Protein AF-A0A3C1QY56-F1 (afdb_monomer)

Sequence (182 aa):
MIDGLRIAPLPGSNRVYVNRDGSWRERRDEEGKSVPYSGGPGTLASITSETRRAGTSWGFVRWLGSSATQNRLAGVLSDSMPTRRSGLGTIDRWLDPRFGAVAAEEAAELLRQSEGGSVAMLPPRSPLERQLMDHLDRAVAARREGMGGAEALAEAAGKWSEAIAARGAERFSEEFEAGLGL

pLDDT: mean 83.73, std 10.31, range [53.19, 96.75]

Solvent-accessible surface area (backbone atoms only — not comparable to full-atom values): 10830 Å² total; per-residue (Å²): 114,54,87,86,62,73,61,76,62,42,85,44,63,67,56,47,77,40,80,93,76,75,40,77,40,79,56,55,92,88,51,70,54,49,32,43,72,79,82,58,54,70,87,83,84,85,78,67,90,84,54,93,50,57,69,59,54,52,51,50,58,52,50,55,62,29,71,74,44,42,63,66,42,43,67,69,44,91,64,39,60,75,89,41,79,85,43,44,86,54,37,61,47,47,47,63,80,51,56,46,72,66,25,30,52,41,46,35,50,44,50,58,48,42,78,70,44,96,63,73,74,73,80,73,65,44,88,56,39,68,59,50,51,54,32,51,53,49,22,54,50,43,34,75,77,65,46,54,67,70,54,25,48,51,52,28,52,50,53,44,51,53,53,41,56,75,66,31,62,67,60,50,49,55,50,28,41,55,61,71,71,106

Mean predicted aligned error: 8.33 Å

Radius of gyration: 19.53 Å; Cα contacts (8 Å, |Δi|>4): 170; chains: 1; bounding box: 42×52×46 Å

Structure (mmCIF, N/CA/C/O backbone):
data_AF-A0A3C1QY56-F1
#
_entry.id   AF-A0A3C1QY56-F1
#
loop_
_atom_site.group_PDB
_atom_site.id
_atom_site.type_symbol
_atom_site.label_atom_id
_atom_site.label_alt_id
_atom_site.label_comp_id
_atom_site.label_asym_id
_atom_site.label_entity_id
_atom_site.label_seq_id
_atom_site.pdbx_PDB_ins_code
_atom_site.Cartn_x
_atom_site.Cartn_y
_atom_site.Cartn_z
_atom_site.occupancy
_atom_site.B_iso_or_equiv
_atom_site.auth_seq_id
_atom_site.auth_comp_id
_atom_site.auth_asym_id
_atom_site.auth_atom_id
_atom_site.pdbx_PDB_model_num
ATOM 1 N N . MET A 1 1 ? 4.600 -1.871 -25.347 1.00 53.19 1 MET A N 1
ATOM 2 C CA . MET A 1 1 ? 5.489 -1.378 -24.277 1.00 53.19 1 MET A CA 1
ATOM 3 C C . MET A 1 1 ? 5.375 0.129 -24.227 1.00 53.19 1 MET A C 1
ATOM 5 O O . MET A 1 1 ? 5.215 0.728 -25.283 1.00 53.19 1 MET A O 1
ATOM 9 N N . ILE A 1 2 ? 5.382 0.721 -23.034 1.00 55.31 2 ILE A N 1
ATOM 10 C CA . ILE A 1 2 ? 5.508 2.175 -22.900 1.00 55.31 2 ILE A CA 1
ATOM 11 C C . ILE A 1 2 ? 7.005 2.454 -22.786 1.00 55.31 2 ILE A C 1
ATOM 13 O O . ILE A 1 2 ? 7.598 2.203 -21.736 1.00 55.31 2 ILE A O 1
ATOM 17 N N . ASP A 1 3 ? 7.624 2.910 -23.874 1.00 57.25 3 ASP A N 1
ATOM 18 C CA . ASP A 1 3 ? 9.030 3.308 -23.838 1.00 57.25 3 ASP A CA 1
ATOM 19 C C . ASP A 1 3 ? 9.196 4.520 -22.914 1.00 57.25 3 ASP A C 1
ATOM 21 O O . ASP A 1 3 ? 8.442 5.491 -22.988 1.00 57.25 3 ASP A O 1
ATOM 25 N N . GLY A 1 4 ? 10.174 4.441 -22.010 1.00 72.56 4 GLY A N 1
ATOM 26 C CA . GLY A 1 4 ? 10.480 5.512 -21.059 1.00 72.56 4 GLY A CA 1
ATOM 27 C C . GLY A 1 4 ? 9.686 5.492 -19.750 1.00 72.56 4 GLY A C 1
ATOM 28 O O . GLY A 1 4 ? 9.855 6.411 -18.952 1.00 72.56 4 GLY A O 1
ATOM 29 N N . LEU A 1 5 ? 8.864 4.468 -19.478 1.00 80.31 5 LEU A N 1
ATOM 30 C CA . LEU A 1 5 ? 8.277 4.291 -18.145 1.00 80.31 5 LEU A CA 1
ATOM 31 C C . LEU A 1 5 ? 9.391 4.022 -17.118 1.00 80.31 5 LEU A C 1
ATOM 33 O O . LEU A 1 5 ? 10.230 3.145 -17.327 1.00 80.31 5 LEU A O 1
ATOM 37 N N . ARG A 1 6 ? 9.392 4.777 -16.017 1.00 83.88 6 ARG A N 1
ATOM 38 C CA . ARG A 1 6 ? 10.358 4.670 -14.914 1.00 83.88 6 ARG A CA 1
ATOM 39 C C . ARG A 1 6 ? 9.626 4.526 -13.591 1.00 83.88 6 ARG A C 1
ATOM 41 O O . ARG A 1 6 ? 8.506 5.023 -13.455 1.00 83.88 6 ARG A O 1
ATOM 48 N N . ILE A 1 7 ? 10.268 3.886 -12.624 1.00 83.81 7 ILE A N 1
ATOM 49 C CA . ILE A 1 7 ? 9.754 3.764 -11.259 1.00 83.81 7 ILE A CA 1
ATOM 50 C C . ILE A 1 7 ? 10.575 4.659 -10.339 1.00 83.81 7 ILE A C 1
ATOM 52 O O . ILE A 1 7 ? 11.802 4.650 -10.366 1.00 83.81 7 ILE A O 1
ATOM 56 N N . ALA A 1 8 ? 9.881 5.438 -9.516 1.00 81.12 8 ALA A N 1
ATOM 57 C CA . ALA A 1 8 ? 10.481 6.324 -8.533 1.00 81.12 8 ALA A CA 1
ATOM 58 C C . ALA A 1 8 ? 9.802 6.119 -7.171 1.00 81.12 8 ALA A C 1
ATOM 60 O O . ALA A 1 8 ? 8.617 5.772 -7.126 1.00 81.12 8 ALA A O 1
ATOM 61 N N . PRO A 1 9 ? 10.520 6.338 -6.056 1.00 78.06 9 PRO A N 1
ATOM 62 C CA . PRO A 1 9 ? 9.898 6.351 -4.742 1.00 78.06 9 PRO A CA 1
ATOM 63 C C . PRO A 1 9 ? 8.929 7.536 -4.634 1.00 78.06 9 PRO A C 1
ATOM 65 O O . PRO A 1 9 ? 9.090 8.554 -5.314 1.00 78.06 9 PRO A O 1
ATOM 68 N N . LEU A 1 10 ? 7.930 7.426 -3.757 1.00 76.81 10 LEU A N 1
ATOM 69 C CA . LEU A 1 10 ? 7.012 8.537 -3.533 1.00 76.81 10 LEU A CA 1
ATOM 70 C C . LEU A 1 10 ? 7.734 9.671 -2.795 1.00 76.81 10 LEU A C 1
ATOM 72 O O . LEU A 1 10 ? 8.571 9.400 -1.924 1.00 76.81 10 LEU A O 1
ATOM 76 N N . PRO A 1 11 ? 7.395 10.941 -3.082 1.00 76.94 11 PRO A N 1
ATOM 77 C CA . PRO A 1 11 ? 7.779 12.029 -2.200 1.00 76.94 11 PRO A CA 1
ATOM 78 C C . PRO A 1 11 ? 7.205 11.742 -0.809 1.00 76.94 11 PRO A C 1
ATOM 80 O O . PRO A 1 11 ? 6.018 11.464 -0.651 1.00 76.94 11 PRO A O 1
ATOM 83 N N . GLY A 1 12 ? 8.067 11.748 0.197 1.00 75.31 12 GLY A N 1
ATOM 84 C CA . GLY A 1 12 ? 7.680 11.568 1.586 1.00 75.31 12 GLY A CA 1
ATOM 85 C C . GLY A 1 12 ? 7.439 12.904 2.279 1.00 75.31 12 GLY A C 1
ATOM 86 O O . GLY A 1 12 ? 7.627 13.984 1.722 1.00 75.31 12 GLY A O 1
ATOM 87 N N . SER A 1 13 ? 7.016 12.813 3.534 1.00 79.25 13 SER A N 1
ATOM 88 C CA . SER A 1 13 ? 6.827 13.971 4.405 1.00 79.25 13 SER A CA 1
ATOM 89 C C . SER A 1 13 ? 8.153 14.399 5.039 1.00 79.25 13 SER A C 1
ATOM 91 O O . SER A 1 13 ? 9.031 13.563 5.271 1.00 79.25 13 SER A O 1
ATOM 93 N N . ASN A 1 14 ? 8.264 15.687 5.383 1.00 84.69 14 ASN A N 1
ATOM 94 C CA . ASN A 1 14 ? 9.320 16.209 6.261 1.00 84.69 14 ASN A CA 1
ATOM 95 C C . ASN A 1 14 ? 9.171 15.704 7.701 1.00 84.69 14 ASN A C 1
ATOM 97 O O . ASN A 1 14 ? 10.125 15.732 8.463 1.00 84.69 14 ASN A O 1
ATOM 101 N N . ARG A 1 15 ? 7.990 15.199 8.067 1.00 85.62 15 ARG A N 1
ATOM 102 C CA . ARG A 1 15 ? 7.683 14.697 9.406 1.00 85.62 15 ARG A CA 1
ATOM 103 C C . ARG A 1 15 ? 7.326 13.221 9.363 1.00 85.62 15 ARG A C 1
ATOM 105 O O . ARG A 1 15 ? 6.596 12.784 8.475 1.00 85.62 15 ARG A O 1
ATOM 112 N N . VAL A 1 16 ? 7.793 12.470 10.352 1.00 84.00 16 VAL A N 1
ATOM 113 C CA . VAL A 1 16 ? 7.465 11.053 10.547 1.00 84.00 16 VAL A CA 1
ATOM 114 C C . VAL A 1 16 ? 6.821 10.856 11.915 1.00 84.00 16 VAL A C 1
ATOM 116 O O . VAL A 1 16 ? 7.223 11.489 12.892 1.00 84.00 16 VAL A O 1
ATOM 119 N N . TYR A 1 17 ? 5.804 10.001 11.984 1.00 81.31 17 TYR A N 1
ATOM 120 C CA . TYR A 1 17 ? 5.203 9.600 13.251 1.00 81.31 17 TYR A CA 1
ATOM 121 C C . TYR A 1 17 ? 6.004 8.447 13.857 1.00 81.31 17 TYR A C 1
ATOM 123 O O . TYR A 1 17 ? 6.242 7.433 13.197 1.00 81.31 17 TYR A O 1
ATOM 131 N N . VAL A 1 18 ? 6.439 8.598 15.105 1.00 81.69 18 VAL A N 1
ATOM 132 C CA . VAL A 1 18 ? 7.214 7.588 15.823 1.00 81.69 18 VAL A CA 1
ATOM 133 C C . VAL A 1 18 ? 6.297 6.881 16.819 1.00 81.69 18 VAL A C 1
ATOM 135 O O . VAL A 1 18 ? 5.962 7.414 17.871 1.00 81.69 18 VAL A O 1
ATOM 138 N N . ASN A 1 19 ? 5.910 5.642 16.495 1.00 73.38 19 ASN A N 1
ATOM 139 C CA . ASN A 1 19 ? 4.974 4.852 17.310 1.00 73.38 19 ASN A CA 1
ATOM 140 C C . ASN A 1 19 ? 5.460 4.627 18.749 1.00 73.38 19 ASN A C 1
ATOM 142 O O . ASN A 1 19 ? 4.651 4.548 19.665 1.00 73.38 19 ASN A O 1
ATOM 146 N N . ARG A 1 20 ? 6.780 4.523 18.959 1.00 76.88 20 ARG A N 1
ATOM 147 C CA . ARG A 1 20 ? 7.364 4.212 20.275 1.00 76.88 20 ARG A CA 1
ATOM 148 C C . ARG A 1 20 ? 7.036 5.265 21.337 1.00 76.88 20 ARG A C 1
ATOM 150 O O . ARG A 1 20 ? 6.909 4.917 22.502 1.00 76.88 20 ARG A O 1
ATOM 157 N N . ASP A 1 21 ? 6.972 6.532 20.951 1.00 85.62 21 ASP A N 1
ATOM 158 C CA . ASP A 1 21 ? 6.724 7.666 21.846 1.00 85.62 21 ASP A CA 1
ATOM 159 C C . ASP A 1 21 ? 5.475 8.469 21.458 1.00 85.62 21 ASP A C 1
ATOM 161 O O . ASP A 1 21 ? 5.213 9.513 22.048 1.00 85.62 21 ASP A O 1
ATOM 165 N N . GLY A 1 22 ? 4.711 7.996 20.472 1.00 81.88 22 GLY A N 1
ATOM 166 C CA . GLY A 1 22 ? 3.447 8.593 20.052 1.00 81.88 22 GLY A CA 1
ATOM 167 C C . GLY A 1 22 ? 3.571 10.015 19.496 1.00 81.88 22 GLY A C 1
ATOM 168 O O . GLY A 1 22 ? 2.618 10.788 19.596 1.00 81.88 22 GLY A O 1
ATOM 169 N N . SER A 1 23 ? 4.730 10.389 18.939 1.00 87.88 23 SER A N 1
ATOM 170 C CA . SER A 1 23 ? 5.031 11.775 18.564 1.00 87.88 23 SER A CA 1
ATOM 171 C C . SER A 1 23 ? 5.405 11.941 17.088 1.00 87.88 23 SER A C 1
ATOM 173 O O . SER A 1 23 ? 5.978 11.055 16.452 1.00 87.88 23 SER A O 1
ATOM 175 N N . TRP A 1 24 ? 5.091 13.112 16.529 1.00 88.81 24 TRP A N 1
ATOM 176 C CA . TRP A 1 24 ? 5.596 13.528 15.221 1.00 88.81 24 TRP A CA 1
ATOM 177 C C . TRP A 1 24 ? 6.977 14.154 15.373 1.00 88.81 24 TRP A C 1
ATOM 179 O O . TRP A 1 24 ? 7.134 15.115 16.126 1.00 88.81 24 TRP A O 1
ATOM 189 N N . ARG A 1 25 ? 7.952 13.680 14.599 1.00 88.12 25 ARG A N 1
ATOM 190 C CA . ARG A 1 25 ? 9.312 14.225 14.576 1.00 88.12 25 ARG A CA 1
ATOM 191 C C . ARG A 1 25 ? 9.653 14.772 13.199 1.00 88.12 25 ARG A C 1
ATOM 193 O O . ARG A 1 25 ? 9.278 14.174 12.191 1.00 88.12 25 ARG A O 1
ATOM 200 N N . GLU A 1 26 ? 10.364 15.895 13.172 1.00 90.38 26 GLU A N 1
ATOM 201 C CA . GLU A 1 26 ? 11.020 16.364 11.951 1.00 90.38 26 GLU A CA 1
ATOM 202 C C . GLU A 1 26 ? 12.101 15.366 11.549 1.00 90.38 26 GLU A C 1
ATOM 204 O O . GLU A 1 26 ? 12.862 14.868 12.387 1.00 90.38 26 GLU A O 1
ATOM 209 N N . ARG A 1 27 ? 12.137 15.063 10.259 1.00 83.25 27 ARG A N 1
ATOM 210 C CA . ARG A 1 27 ? 13.149 14.211 9.659 1.00 83.25 27 ARG A CA 1
ATOM 211 C C . ARG A 1 27 ? 14.408 15.022 9.431 1.00 83.25 27 ARG A C 1
ATOM 213 O O . ARG A 1 27 ? 14.347 16.196 9.069 1.00 83.25 27 ARG A O 1
ATOM 220 N N . ARG A 1 28 ? 15.558 14.391 9.634 1.00 81.31 28 ARG A N 1
ATOM 221 C CA . ARG A 1 28 ? 16.850 15.037 9.366 1.00 81.31 28 ARG A CA 1
ATOM 222 C C . ARG A 1 28 ? 17.006 15.241 7.861 1.00 81.31 28 ARG A C 1
ATOM 224 O O . ARG A 1 28 ? 16.493 14.451 7.078 1.00 81.31 28 ARG A O 1
ATOM 231 N N . ASP A 1 29 ? 17.757 16.253 7.442 1.00 76.31 29 ASP A N 1
ATOM 232 C CA . ASP A 1 29 ? 17.989 16.492 6.008 1.00 76.31 29 ASP A CA 1
ATOM 233 C C . ASP A 1 29 ? 18.717 15.331 5.313 1.00 76.31 29 ASP A C 1
ATOM 235 O O . ASP A 1 29 ? 18.508 15.088 4.127 1.00 76.31 29 ASP A O 1
ATOM 239 N N . GLU A 1 30 ? 19.510 14.578 6.075 1.00 73.25 30 GLU A N 1
ATOM 240 C CA . GLU A 1 30 ? 20.203 13.361 5.640 1.00 73.25 30 GLU A CA 1
ATOM 241 C C . GLU A 1 30 ? 19.260 12.150 5.495 1.00 73.25 30 GLU A C 1
ATOM 243 O O . GLU A 1 30 ? 19.590 11.174 4.820 1.00 73.25 30 GLU A O 1
ATOM 248 N N . GLU A 1 31 ? 18.077 12.184 6.118 1.00 71.12 31 GLU A N 1
ATOM 249 C CA . GLU A 1 31 ? 17.081 11.125 5.990 1.00 71.12 31 GLU A CA 1
ATOM 250 C C . GLU A 1 31 ? 16.354 11.302 4.656 1.00 71.12 31 GLU A C 1
ATOM 252 O O . GLU A 1 31 ? 15.535 12.207 4.498 1.00 71.12 31 GLU A O 1
ATOM 257 N N . GLY A 1 32 ? 16.646 10.423 3.689 1.00 68.31 32 GLY A N 1
ATOM 258 C CA . GLY A 1 32 ? 16.088 10.483 2.336 1.00 68.31 32 GLY A CA 1
ATOM 259 C C . GLY A 1 32 ? 14.585 10.755 2.345 1.00 68.31 32 GLY A C 1
ATOM 260 O O . GLY A 1 32 ? 13.798 9.921 2.781 1.00 68.31 32 GLY A O 1
ATOM 261 N N . LYS A 1 33 ? 14.173 11.941 1.885 1.00 72.56 33 LYS A N 1
ATOM 262 C CA . LYS A 1 33 ? 12.797 12.440 2.049 1.00 72.56 33 LYS A CA 1
ATOM 263 C C . LYS A 1 33 ? 11.773 11.731 1.167 1.00 72.56 33 LYS A C 1
ATOM 265 O O . LYS A 1 33 ? 10.598 12.052 1.243 1.00 72.56 33 LYS A O 1
ATOM 270 N N . SER A 1 34 ? 12.184 10.749 0.377 1.00 74.38 34 SER A N 1
ATOM 271 C CA . SER A 1 34 ? 11.301 9.853 -0.355 1.00 74.38 34 SER A CA 1
ATOM 272 C C . SER A 1 34 ? 11.019 8.587 0.447 1.00 74.38 34 SER A C 1
ATOM 274 O O . SER A 1 34 ? 11.908 8.065 1.118 1.00 74.38 34 SER A O 1
ATOM 276 N N . VAL A 1 35 ? 9.803 8.066 0.355 1.00 70.88 35 VAL A N 1
ATOM 277 C CA . VAL A 1 35 ? 9.453 6.772 0.944 1.00 70.88 35 VAL A CA 1
ATOM 278 C C . VAL A 1 35 ? 9.242 5.762 -0.179 1.00 70.88 35 VAL A C 1
ATOM 280 O O . VAL A 1 35 ? 8.492 6.046 -1.119 1.00 70.88 35 VAL A O 1
ATOM 283 N N . PRO A 1 36 ? 9.897 4.589 -0.133 1.00 66.75 36 PRO A N 1
ATOM 284 C CA . PRO A 1 36 ? 9.534 3.524 -1.044 1.00 66.75 36 PRO A CA 1
ATOM 285 C C . PRO A 1 36 ? 8.114 3.087 -0.677 1.00 66.75 36 PRO A C 1
ATOM 287 O O . PRO A 1 36 ? 7.859 2.591 0.421 1.00 66.75 36 PRO A O 1
ATOM 290 N N . TYR A 1 37 ? 7.168 3.335 -1.576 1.00 61.69 37 TYR A N 1
ATOM 291 C CA . TYR A 1 37 ? 5.803 2.871 -1.402 1.00 61.69 37 TYR A CA 1
ATOM 292 C C . TYR A 1 37 ? 5.701 1.460 -1.956 1.00 61.69 37 TYR A C 1
ATOM 294 O O . TYR A 1 37 ? 5.615 1.258 -3.164 1.00 61.69 37 TYR A O 1
ATOM 302 N N . SER A 1 38 ? 5.717 0.479 -1.063 1.00 58.25 38 SER A N 1
ATOM 303 C CA . SER A 1 38 ? 5.406 -0.911 -1.385 1.00 58.25 38 SER A CA 1
ATOM 304 C C . SER A 1 38 ? 3.925 -1.204 -1.123 1.00 58.25 38 SER A C 1
ATOM 306 O O . SER A 1 38 ? 3.572 -2.183 -0.477 1.00 58.25 38 SER A O 1
ATOM 308 N N . GLY A 1 39 ? 3.023 -0.349 -1.611 1.00 54.81 39 GLY A N 1
ATOM 309 C CA . GLY A 1 39 ? 1.580 -0.604 -1.565 1.00 54.81 39 GLY A CA 1
ATOM 310 C C . GLY A 1 39 ? 1.121 -1.458 -2.738 1.00 54.81 39 GLY A C 1
ATOM 311 O O . GLY A 1 39 ? 0.308 -1.025 -3.547 1.00 54.81 39 GLY A O 1
ATOM 312 N N . GLY A 1 40 ? 1.684 -2.658 -2.864 1.00 58.38 40 GLY A N 1
ATOM 313 C CA . GLY A 1 40 ? 1.051 -3.693 -3.672 1.00 58.38 40 GLY A CA 1
ATOM 314 C C . GLY A 1 40 ? -0.098 -4.313 -2.873 1.00 58.38 40 GLY A C 1
ATOM 315 O O . GLY A 1 40 ? 0.026 -4.430 -1.650 1.00 58.38 40 GLY A O 1
ATOM 316 N N . PRO A 1 41 ? -1.199 -4.742 -3.512 1.00 58.62 41 PRO A N 1
ATOM 317 C CA . PRO A 1 41 ? -2.117 -5.669 -2.866 1.00 58.62 41 PRO A CA 1
ATOM 318 C C . PRO A 1 41 ? -1.308 -6.880 -2.373 1.00 58.62 41 PRO A C 1
ATOM 320 O O . PRO A 1 41 ? -0.610 -7.562 -3.124 1.00 58.62 41 PRO A O 1
ATOM 323 N N . GLY A 1 42 ? -1.288 -7.048 -1.053 1.00 61.50 42 GLY A N 1
ATOM 324 C CA . GLY A 1 42 ? -0.494 -8.057 -0.370 1.00 61.50 42 GLY A CA 1
ATOM 325 C C . GLY A 1 42 ? -1.406 -9.133 0.182 1.00 61.50 42 GLY A C 1
ATOM 326 O O . GLY A 1 42 ? -2.320 -8.849 0.955 1.00 61.50 42 GLY A O 1
ATOM 327 N N . THR A 1 43 ? -1.155 -10.388 -0.177 1.00 68.50 43 THR A N 1
ATOM 328 C CA . THR A 1 43 ? -1.886 -11.505 0.418 1.00 68.50 43 THR A CA 1
ATOM 329 C C . THR A 1 43 ? -1.314 -11.800 1.800 1.00 68.50 43 THR A C 1
ATOM 331 O O . THR A 1 43 ? -0.193 -12.293 1.937 1.00 68.50 43 THR A O 1
ATOM 334 N N . LEU A 1 44 ? -2.095 -11.514 2.840 1.00 74.19 44 LEU A N 1
ATOM 335 C CA . LEU A 1 44 ? -1.793 -11.951 4.197 1.00 74.19 44 LEU A CA 1
ATOM 336 C C . LEU A 1 44 ? -2.363 -13.352 4.421 1.00 74.19 44 LEU A C 1
ATOM 338 O O . LEU A 1 44 ? -3.495 -13.647 4.044 1.00 74.19 44 LEU A O 1
ATOM 342 N N . ALA A 1 45 ? -1.579 -14.209 5.069 1.00 81.06 45 ALA A N 1
ATOM 343 C CA . ALA A 1 45 ? -2.045 -15.497 5.556 1.00 81.06 45 ALA A CA 1
ATOM 344 C C . ALA A 1 45 ? -2.033 -15.483 7.084 1.00 81.06 45 ALA A C 1
ATOM 346 O O . ALA A 1 45 ? -1.007 -15.185 7.698 1.00 81.06 45 ALA A O 1
ATOM 347 N N . SER A 1 46 ? -3.165 -15.827 7.692 1.00 84.81 46 SER A N 1
ATOM 348 C CA . SER A 1 46 ? -3.304 -15.993 9.136 1.00 84.81 46 SER A CA 1
ATOM 349 C C . SER A 1 46 ? -3.691 -17.433 9.467 1.00 84.81 46 SER A C 1
ATOM 351 O O . SER A 1 46 ? -4.299 -18.147 8.668 1.00 84.81 4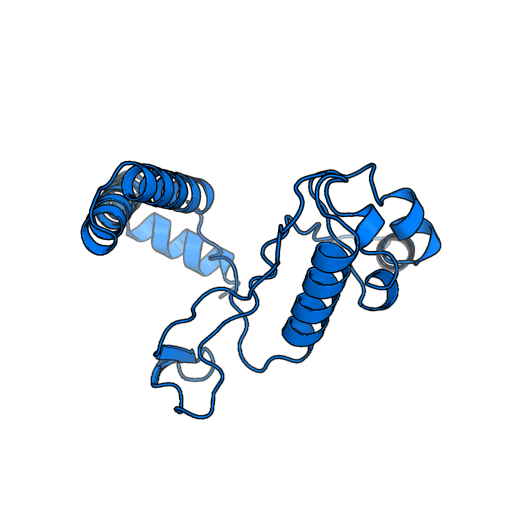6 SER A O 1
ATOM 353 N N . ILE A 1 47 ? -3.291 -17.881 10.653 1.00 88.94 47 ILE A N 1
ATOM 354 C CA . ILE A 1 47 ? -3.657 -19.185 11.199 1.00 88.94 47 ILE A CA 1
ATOM 355 C C . ILE A 1 47 ? -4.408 -18.905 12.493 1.00 88.94 47 ILE A C 1
ATOM 357 O O . ILE A 1 47 ? -3.883 -18.228 13.375 1.00 88.94 47 I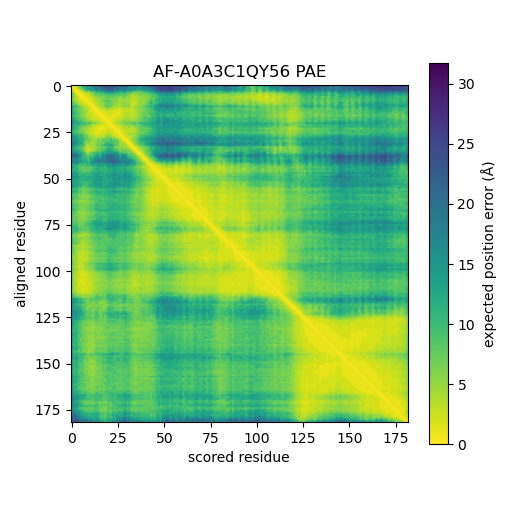LE A O 1
ATOM 361 N N . THR A 1 48 ? -5.638 -19.400 12.594 1.00 91.12 48 THR A N 1
ATOM 362 C CA . THR A 1 48 ? -6.475 -19.192 13.778 1.00 91.12 48 THR A CA 1
ATOM 363 C C . THR A 1 48 ? -5.863 -19.888 14.992 1.00 91.12 48 THR A C 1
ATOM 365 O O . THR A 1 48 ? -5.344 -21.000 14.880 1.00 91.12 48 THR A O 1
ATOM 368 N N . SER A 1 49 ? -5.959 -19.268 16.168 1.00 86.50 49 SER A N 1
ATOM 369 C CA . SER A 1 49 ? -5.468 -19.846 17.430 1.00 86.50 49 SER A CA 1
ATOM 370 C C . SER A 1 49 ? -6.156 -21.170 17.786 1.00 86.50 49 SER A C 1
ATOM 372 O O . SER A 1 49 ? -5.553 -22.034 18.412 1.00 86.50 49 SER A O 1
ATOM 374 N N . GLU A 1 50 ? -7.394 -21.361 17.333 1.00 94.25 50 GLU A N 1
ATOM 375 C CA . GLU A 1 50 ? -8.215 -22.544 17.614 1.00 94.25 50 GLU A CA 1
ATOM 376 C C . GLU A 1 50 ? -7.895 -23.760 16.727 1.00 94.25 50 GLU A C 1
ATOM 378 O O . GLU A 1 50 ? -8.502 -24.826 16.871 1.00 94.25 50 GLU A O 1
ATOM 383 N N . THR A 1 51 ? -6.967 -23.636 15.770 1.00 94.44 51 THR A N 1
ATOM 384 C CA . THR A 1 51 ? -6.693 -24.740 14.846 1.00 94.44 51 THR A CA 1
ATOM 385 C C . THR A 1 51 ? -6.081 -25.943 15.562 1.00 94.44 51 THR A C 1
ATOM 387 O O . THR A 1 51 ? -5.058 -25.859 16.240 1.00 94.44 51 THR A O 1
ATOM 390 N N . ARG A 1 52 ? -6.643 -27.130 15.316 1.00 94.94 52 ARG A N 1
ATOM 391 C CA . ARG A 1 52 ? -6.058 -28.406 15.770 1.00 94.94 52 ARG A CA 1
ATOM 392 C C . ARG A 1 52 ? -4.895 -28.877 14.890 1.00 94.94 52 ARG A C 1
ATOM 394 O O . ARG A 1 52 ? -4.300 -29.913 15.167 1.00 94.94 52 ARG A O 1
ATOM 401 N N . ARG A 1 53 ? -4.590 -28.162 13.798 1.00 95.19 53 ARG A N 1
ATOM 402 C CA . ARG A 1 53 ? -3.597 -28.554 12.778 1.00 95.19 53 ARG A CA 1
ATOM 403 C C . ARG A 1 53 ? -2.540 -27.477 12.532 1.00 95.19 53 ARG A C 1
ATOM 405 O O . ARG A 1 53 ? -2.098 -27.296 11.400 1.00 95.19 53 ARG A O 1
ATOM 412 N N . ALA A 1 54 ? -2.106 -26.788 13.587 1.00 93.31 54 ALA A N 1
ATOM 413 C CA . ALA A 1 54 ? -1.174 -25.662 13.485 1.00 93.31 54 ALA A CA 1
ATOM 414 C C . ALA A 1 54 ? 0.084 -25.991 12.659 1.00 93.31 54 ALA A C 1
ATOM 416 O O . ALA A 1 54 ? 0.461 -25.217 11.783 1.00 93.31 54 ALA A O 1
ATOM 417 N N . GLY A 1 55 ? 0.694 -27.165 12.869 1.00 93.19 55 GLY A N 1
ATOM 418 C CA . GLY A 1 55 ? 1.882 -27.589 12.120 1.00 93.19 55 GLY A CA 1
ATOM 419 C C . GLY A 1 55 ? 1.646 -27.696 10.609 1.00 93.19 55 GLY A C 1
ATOM 420 O O . GLY A 1 55 ? 2.434 -27.174 9.822 1.00 93.19 55 GLY A O 1
ATOM 421 N N . THR A 1 56 ? 0.534 -28.309 10.193 1.00 95.75 56 THR A N 1
ATOM 422 C CA . THR A 1 56 ? 0.158 -28.416 8.774 1.00 95.75 56 THR A CA 1
ATOM 423 C C . THR A 1 56 ? -0.164 -27.049 8.180 1.00 95.75 56 THR A C 1
ATOM 425 O O . THR A 1 56 ? 0.293 -26.747 7.080 1.00 95.75 56 THR A O 1
ATOM 428 N N . SER A 1 57 ? -0.898 -26.204 8.909 1.00 94.88 57 SER A N 1
ATOM 429 C CA . SER A 1 57 ? -1.218 -24.841 8.475 1.00 94.88 57 SER A CA 1
ATOM 430 C C . SER A 1 57 ? 0.051 -24.011 8.257 1.00 94.88 57 SER A C 1
ATOM 432 O O . SER A 1 57 ? 0.209 -23.395 7.205 1.00 94.88 57 SER A O 1
ATOM 434 N N . TRP A 1 58 ? 1.011 -24.068 9.185 1.00 92.31 58 TRP A N 1
ATOM 435 C CA . TRP A 1 58 ? 2.312 -23.415 9.015 1.00 92.31 58 TRP A CA 1
ATOM 436 C C . TRP A 1 58 ? 3.111 -23.994 7.846 1.00 92.31 58 TRP A C 1
ATOM 438 O O . TRP A 1 58 ? 3.750 -23.242 7.109 1.00 92.31 58 TRP A O 1
ATOM 448 N N . GLY A 1 59 ? 3.066 -25.314 7.649 1.00 94.25 59 GLY A N 1
ATOM 449 C CA . GLY A 1 59 ? 3.674 -25.975 6.494 1.00 94.25 59 GLY A CA 1
ATOM 450 C C . GLY A 1 59 ? 3.115 -25.455 5.169 1.00 94.25 59 GLY A C 1
ATOM 451 O O . GLY A 1 59 ? 3.884 -25.118 4.271 1.00 94.25 59 GLY A O 1
ATOM 452 N N . PHE A 1 60 ? 1.794 -25.301 5.077 1.00 93.06 60 PHE A N 1
ATOM 453 C CA . PHE A 1 60 ? 1.127 -24.745 3.903 1.00 93.06 60 PHE A CA 1
ATOM 454 C C . PHE A 1 60 ? 1.520 -23.284 3.647 1.00 93.06 60 PHE A C 1
ATOM 456 O O . PHE A 1 60 ? 1.908 -22.947 2.531 1.00 93.06 60 PHE A O 1
ATOM 463 N N . VAL A 1 61 ? 1.522 -22.429 4.677 1.00 90.62 61 VAL A N 1
ATOM 464 C CA . VAL A 1 61 ? 1.948 -21.022 4.544 1.00 90.62 61 VAL A CA 1
ATOM 465 C C . VAL A 1 61 ? 3.409 -20.916 4.085 1.00 90.62 61 VAL A C 1
ATOM 467 O O . VAL A 1 61 ? 3.737 -20.105 3.219 1.00 90.62 61 VAL A O 1
ATOM 470 N N . ARG A 1 62 ? 4.303 -21.766 4.606 1.00 89.38 62 ARG A N 1
ATOM 471 C CA . ARG A 1 62 ? 5.700 -21.831 4.141 1.00 89.38 62 ARG A CA 1
ATOM 472 C C . ARG A 1 62 ? 5.799 -22.295 2.691 1.00 89.38 62 ARG A C 1
ATOM 474 O O . ARG A 1 62 ? 6.584 -21.731 1.933 1.00 89.38 62 ARG A O 1
ATOM 481 N N . TRP A 1 63 ? 5.008 -23.295 2.308 1.00 91.69 63 TRP A N 1
ATOM 482 C CA . TRP A 1 63 ? 4.954 -23.797 0.938 1.00 91.69 63 TRP A CA 1
ATOM 483 C C . TRP A 1 63 ? 4.456 -22.733 -0.051 1.00 91.69 63 TRP A C 1
ATOM 485 O O . TRP A 1 63 ? 5.043 -22.598 -1.126 1.00 91.69 63 TRP A O 1
ATOM 495 N N . LEU A 1 64 ? 3.452 -21.930 0.320 1.00 88.31 64 LEU A N 1
ATOM 496 C CA . LEU A 1 64 ? 2.974 -20.802 -0.491 1.00 88.31 64 LEU A CA 1
ATOM 497 C C . LEU A 1 64 ? 4.085 -19.788 -0.786 1.00 88.31 64 LEU A C 1
ATOM 499 O O . LEU A 1 64 ? 4.203 -19.317 -1.915 1.00 88.31 64 LEU A O 1
ATOM 503 N N . GLY A 1 65 ? 4.933 -19.499 0.204 1.00 85.94 65 GLY A N 1
ATOM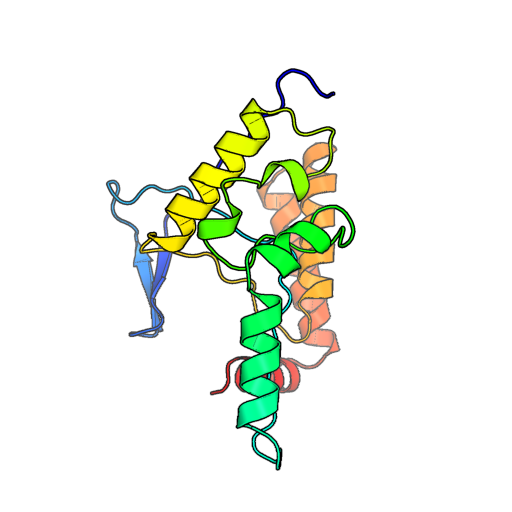 504 C CA . GLY A 1 65 ? 6.082 -18.600 0.059 1.00 85.94 65 GLY A CA 1
ATOM 505 C C . GLY A 1 65 ? 7.318 -19.227 -0.597 1.00 85.94 65 GLY A C 1
ATOM 506 O O . GLY A 1 65 ? 8.344 -18.559 -0.707 1.00 85.94 65 GLY A O 1
ATOM 507 N N . SER A 1 66 ? 7.274 -20.502 -0.998 1.00 88.62 66 SER A N 1
ATOM 508 C CA . SER A 1 66 ? 8.409 -21.153 -1.662 1.00 88.62 66 SER A CA 1
ATOM 509 C C . SER A 1 66 ? 8.609 -20.617 -3.081 1.00 88.62 66 SER A C 1
ATOM 511 O O . SER A 1 66 ? 7.640 -20.297 -3.771 1.00 88.62 66 SER A O 1
ATOM 513 N N . SER A 1 67 ? 9.855 -20.584 -3.565 1.00 86.19 67 SER A N 1
ATOM 514 C CA . SER A 1 67 ? 10.159 -20.108 -4.923 1.00 86.19 67 SER A CA 1
ATOM 515 C C . SER A 1 67 ? 9.397 -20.879 -6.005 1.00 86.19 67 SER A C 1
ATOM 517 O O . SER A 1 67 ? 8.991 -20.294 -7.003 1.00 86.19 67 SER A O 1
ATOM 519 N N . ALA A 1 68 ? 9.175 -22.184 -5.818 1.00 88.12 68 ALA A N 1
ATOM 520 C CA . ALA A 1 68 ? 8.430 -23.007 -6.770 1.00 88.12 68 ALA A CA 1
ATOM 521 C C . ALA A 1 68 ? 6.961 -22.571 -6.879 1.00 88.12 68 ALA A C 1
ATOM 523 O O . ALA A 1 68 ? 6.440 -22.441 -7.985 1.00 88.12 68 ALA A O 1
ATOM 524 N N . THR A 1 69 ? 6.305 -22.316 -5.744 1.00 89.62 69 THR A N 1
ATOM 525 C CA . THR A 1 69 ? 4.906 -21.874 -5.719 1.00 89.62 69 THR A CA 1
ATOM 526 C C . THR A 1 69 ? 4.772 -20.431 -6.185 1.00 89.62 69 THR A C 1
ATOM 528 O O . THR A 1 69 ? 3.951 -20.155 -7.052 1.00 89.62 69 THR A O 1
ATOM 531 N N . GLN A 1 70 ? 5.621 -19.525 -5.696 1.00 87.75 70 GLN A N 1
ATOM 532 C CA . GLN A 1 70 ? 5.625 -18.117 -6.107 1.00 87.75 70 GLN A CA 1
ATOM 533 C C . GLN A 1 70 ? 5.799 -17.977 -7.629 1.00 87.75 70 GLN A C 1
ATOM 535 O O . GLN A 1 70 ? 5.046 -17.248 -8.261 1.00 87.75 70 GLN A O 1
ATOM 540 N N . ASN A 1 71 ? 6.700 -18.749 -8.249 1.00 85.06 71 ASN A N 1
ATOM 541 C CA . ASN A 1 71 ? 6.868 -18.746 -9.707 1.00 85.06 71 ASN A CA 1
ATOM 542 C C . ASN A 1 71 ? 5.633 -19.217 -10.487 1.00 85.06 71 ASN A C 1
ATOM 544 O O . ASN A 1 71 ? 5.463 -18.812 -11.630 1.00 85.06 71 ASN A O 1
ATOM 548 N N . ARG A 1 72 ? 4.797 -20.087 -9.904 1.00 87.69 72 ARG A N 1
ATOM 549 C CA . ARG A 1 72 ? 3.538 -20.529 -10.527 1.00 87.69 72 ARG A CA 1
ATOM 550 C C . ARG A 1 72 ? 2.413 -19.510 -10.362 1.00 87.69 72 ARG A C 1
ATOM 552 O O . ARG A 1 72 ? 1.501 -19.498 -11.177 1.00 87.69 72 ARG A O 1
ATOM 559 N N . LEU A 1 73 ? 2.455 -18.716 -9.293 1.00 86.44 73 LEU A N 1
ATOM 560 C CA . LEU A 1 73 ? 1.468 -17.670 -9.015 1.00 86.44 73 LEU A CA 1
ATOM 561 C C . LEU A 1 73 ? 1.764 -16.375 -9.781 1.00 86.44 73 LEU A C 1
ATOM 563 O O . LEU A 1 73 ? 0.833 -15.635 -10.098 1.00 86.44 73 LEU A O 1
ATOM 567 N N . ALA A 1 74 ? 3.037 -16.123 -10.094 1.00 85.94 74 ALA A N 1
ATOM 568 C CA . ALA A 1 74 ? 3.465 -14.975 -10.879 1.00 85.94 74 ALA A CA 1
ATOM 569 C C . ALA A 1 74 ? 2.724 -14.926 -12.228 1.00 85.94 74 ALA A C 1
ATOM 571 O O . ALA A 1 74 ? 2.686 -15.914 -12.962 1.00 85.94 74 ALA A O 1
ATOM 572 N N . GLY A 1 75 ? 2.099 -13.788 -12.527 1.00 78.56 75 GLY A N 1
ATOM 573 C CA . GLY A 1 75 ? 1.319 -13.572 -13.749 1.00 78.56 75 GLY A CA 1
ATOM 574 C C . GLY A 1 75 ? -0.087 -14.188 -13.746 1.00 78.56 75 GLY A C 1
ATOM 575 O O . GLY A 1 75 ? -0.871 -13.886 -14.640 1.00 78.56 75 GLY A O 1
ATOM 576 N N . VAL A 1 76 ? -0.431 -15.016 -12.751 1.00 84.44 76 VAL A N 1
ATOM 577 C CA . VAL A 1 76 ? -1.799 -15.532 -12.544 1.00 84.44 76 VAL A CA 1
ATOM 578 C C . VAL A 1 76 ? -2.575 -14.630 -11.589 1.00 84.44 76 VAL A C 1
ATOM 580 O O . VAL A 1 76 ? -3.749 -14.350 -11.818 1.00 84.44 76 VAL A O 1
ATOM 583 N N . LEU A 1 77 ? -1.920 -14.172 -10.520 1.00 79.75 77 LEU A N 1
ATOM 584 C CA . LEU A 1 77 ? -2.497 -13.238 -9.559 1.00 79.75 77 LEU A CA 1
ATOM 585 C C . LEU A 1 77 ? -2.154 -11.807 -9.978 1.00 79.75 77 LEU A C 1
ATOM 587 O O . LEU A 1 77 ? -1.025 -11.359 -9.797 1.00 79.75 77 LEU A O 1
ATOM 591 N N . SER A 1 78 ? -3.128 -11.101 -10.551 1.00 71.56 78 SER A N 1
ATOM 592 C CA . SER A 1 78 ? -2.975 -9.704 -10.983 1.00 71.56 78 SER A CA 1
ATOM 593 C C . SER A 1 78 ? -2.911 -8.706 -9.822 1.00 71.56 78 SER A C 1
ATOM 595 O O . SER A 1 78 ? -2.551 -7.551 -10.018 1.00 71.56 78 SER A O 1
ATOM 597 N N . ASP A 1 79 ? -3.296 -9.141 -8.625 1.00 74.44 79 ASP A N 1
ATOM 598 C CA . ASP A 1 79 ? -3.388 -8.368 -7.390 1.00 74.44 79 ASP A CA 1
ATOM 599 C C . ASP A 1 79 ? -2.431 -8.908 -6.315 1.00 74.44 79 ASP A C 1
ATOM 601 O O . ASP A 1 79 ? -2.744 -8.922 -5.126 1.00 74.44 79 ASP A O 1
ATOM 605 N N . SER A 1 80 ? -1.249 -9.370 -6.718 1.00 79.94 80 SER A N 1
ATOM 606 C CA . SER A 1 80 ? -0.257 -9.883 -5.778 1.00 79.94 80 SER A CA 1
ATOM 607 C C . SER A 1 80 ? 1.163 -9.510 -6.190 1.00 79.94 80 SER A C 1
ATOM 609 O O . SER A 1 80 ? 1.429 -9.150 -7.334 1.00 79.94 80 SER A O 1
ATOM 611 N N . MET A 1 81 ? 2.083 -9.602 -5.235 1.00 83.06 81 MET A N 1
ATOM 612 C CA . MET A 1 81 ? 3.510 -9.326 -5.398 1.00 83.06 81 MET A CA 1
ATOM 613 C C . MET A 1 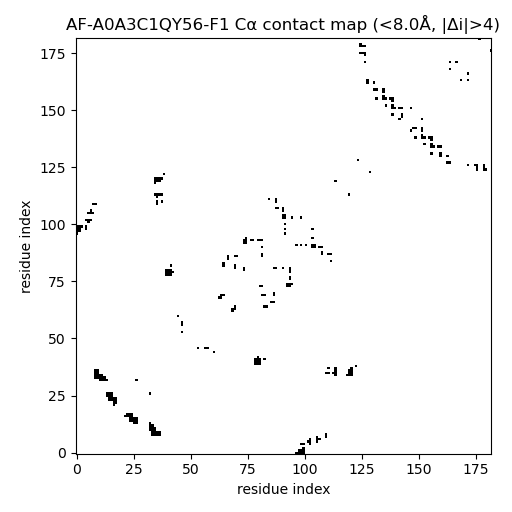81 ? 4.331 -10.415 -4.694 1.00 83.06 81 MET A C 1
ATOM 615 O O . MET A 1 81 ? 3.803 -11.109 -3.815 1.00 83.06 81 MET A O 1
ATOM 619 N N . PRO A 1 82 ? 5.629 -10.572 -5.026 1.00 84.88 82 PRO A N 1
ATOM 620 C CA . PRO A 1 82 ? 6.487 -11.540 -4.355 1.00 84.88 82 PRO A CA 1
ATOM 621 C C . PRO A 1 82 ? 6.451 -11.376 -2.831 1.00 84.88 82 PRO A C 1
ATOM 623 O O . PRO A 1 82 ? 6.721 -10.305 -2.296 1.00 84.88 82 PRO A O 1
ATOM 626 N N . THR A 1 83 ? 6.191 -12.467 -2.112 1.00 81.69 83 THR A N 1
ATOM 627 C CA . THR A 1 83 ? 6.109 -12.466 -0.632 1.00 81.69 83 THR A CA 1
ATOM 628 C C . THR A 1 83 ? 7.457 -12.719 0.060 1.00 81.69 83 THR A C 1
ATOM 630 O O . THR A 1 83 ? 7.535 -12.907 1.282 1.00 81.69 83 THR A O 1
ATOM 633 N N . ARG A 1 84 ? 8.538 -12.805 -0.724 1.00 80.62 84 ARG A N 1
ATOM 634 C CA . ARG A 1 84 ? 9.912 -13.063 -0.280 1.00 80.62 84 ARG A CA 1
ATOM 635 C C . ARG A 1 84 ? 10.890 -12.271 -1.136 1.00 80.62 84 ARG A C 1
ATOM 637 O O . ARG A 1 84 ? 10.774 -12.283 -2.361 1.00 80.62 84 ARG A O 1
ATOM 644 N N . ARG A 1 85 ? 11.943 -11.752 -0.502 1.00 81.75 85 ARG A N 1
ATOM 645 C CA . ARG A 1 85 ? 13.083 -11.104 -1.167 1.00 81.75 85 ARG A CA 1
ATOM 646 C C . ARG A 1 85 ? 13.689 -11.936 -2.298 1.00 81.75 85 ARG A C 1
ATOM 648 O O . ARG A 1 85 ? 14.055 -11.402 -3.339 1.00 81.75 85 ARG A O 1
ATOM 655 N N . SER A 1 86 ? 13.770 -13.256 -2.123 1.00 83.31 86 SER A N 1
ATOM 656 C CA . SER A 1 86 ? 14.292 -14.171 -3.147 1.00 83.31 86 SER A CA 1
ATOM 657 C C . SER A 1 86 ? 13.458 -14.193 -4.435 1.00 83.31 86 SER A C 1
ATOM 659 O O . SER A 1 86 ? 13.974 -14.600 -5.471 1.00 83.31 86 SER A O 1
ATOM 661 N N . GLY A 1 87 ? 12.197 -13.750 -4.395 1.00 84.06 87 GLY A N 1
ATOM 662 C CA . GLY A 1 87 ? 11.329 -13.618 -5.567 1.00 84.06 87 GLY A CA 1
ATOM 663 C C . GLY A 1 87 ? 11.542 -12.329 -6.367 1.00 84.06 87 GLY A C 1
ATOM 664 O O . GLY A 1 87 ? 11.060 -12.236 -7.492 1.00 84.06 87 GLY A O 1
ATOM 665 N N . LEU A 1 88 ? 12.292 -11.354 -5.836 1.00 86.75 88 LEU A N 1
ATOM 666 C CA . LEU A 1 88 ? 12.552 -10.084 -6.528 1.00 86.75 88 LEU A CA 1
ATOM 667 C C . LEU A 1 88 ? 13.444 -10.251 -7.767 1.00 86.75 88 LEU A C 1
ATOM 669 O O . LEU A 1 88 ? 13.421 -9.400 -8.645 1.00 86.75 88 LEU A O 1
ATOM 673 N N . GLY A 1 89 ? 14.196 -11.354 -7.873 1.00 86.62 89 GLY A N 1
ATOM 674 C CA . GLY A 1 89 ? 14.971 -11.679 -9.079 1.00 86.62 89 GLY A CA 1
ATOM 675 C C . GLY A 1 89 ? 14.115 -12.066 -10.292 1.00 86.62 89 GLY A C 1
ATOM 676 O O . GLY A 1 89 ? 14.647 -12.207 -11.385 1.00 86.62 89 GLY A O 1
ATOM 677 N N . THR A 1 90 ? 12.807 -12.255 -10.104 1.00 87.31 90 THR A N 1
ATOM 678 C CA . THR A 1 90 ? 11.837 -12.568 -11.165 1.00 87.31 90 THR A CA 1
ATOM 679 C C . THR A 1 90 ? 10.634 -11.627 -11.100 1.00 87.31 90 THR A C 1
ATOM 681 O O . THR A 1 90 ? 9.495 -12.052 -11.303 1.00 87.31 90 THR A O 1
ATOM 684 N N . ILE A 1 91 ? 10.854 -10.373 -10.690 1.00 87.88 91 ILE A N 1
ATOM 685 C CA . ILE A 1 91 ? 9.778 -9.398 -10.473 1.00 87.88 91 ILE A CA 1
ATOM 686 C C . ILE A 1 91 ? 9.024 -9.050 -11.761 1.00 87.88 91 ILE A C 1
ATOM 688 O O . ILE A 1 91 ? 7.839 -8.746 -11.716 1.00 87.88 91 ILE A O 1
ATOM 692 N N . ASP A 1 92 ? 9.687 -9.157 -12.910 1.00 89.00 92 ASP A N 1
ATOM 693 C CA . ASP A 1 92 ? 9.122 -8.962 -14.245 1.00 89.00 92 ASP A CA 1
ATOM 694 C C . ASP A 1 92 ? 7.872 -9.822 -14.480 1.00 89.00 92 ASP A C 1
ATOM 696 O O . ASP A 1 92 ? 6.943 -9.394 -15.153 1.00 89.00 92 ASP A O 1
ATOM 700 N N . ARG A 1 93 ? 7.805 -11.003 -13.855 1.00 88.62 93 ARG A N 1
ATOM 701 C CA . ARG A 1 93 ? 6.654 -11.914 -13.942 1.00 88.62 93 ARG A CA 1
ATOM 702 C C . ARG A 1 93 ? 5.439 -11.466 -13.129 1.00 88.62 93 ARG A C 1
ATOM 704 O O . ARG A 1 93 ? 4.363 -12.030 -13.296 1.00 88.62 93 ARG A O 1
ATOM 711 N N . TRP A 1 94 ? 5.623 -10.528 -12.207 1.00 86.75 94 TRP A N 1
ATOM 712 C CA . TRP A 1 94 ? 4.578 -10.011 -11.319 1.00 86.75 94 TRP A CA 1
ATOM 713 C C . TRP A 1 94 ? 4.036 -8.664 -11.777 1.00 86.75 94 TRP A C 1
ATOM 715 O O . TRP A 1 94 ? 2.950 -8.265 -11.372 1.00 86.75 94 TRP A O 1
ATOM 725 N N . LEU A 1 95 ? 4.793 -7.960 -12.613 1.00 85.12 95 LEU A N 1
ATOM 726 C CA . LEU A 1 95 ? 4.400 -6.669 -13.145 1.00 85.12 95 LEU A CA 1
ATOM 727 C C . LEU A 1 95 ? 3.648 -6.844 -14.460 1.00 85.12 95 LEU A C 1
ATOM 729 O O . LEU A 1 95 ? 3.800 -7.831 -15.179 1.00 85.12 95 LEU A O 1
ATOM 733 N N . ASP A 1 96 ? 2.829 -5.850 -14.786 1.00 83.00 96 ASP A N 1
ATOM 734 C CA . ASP A 1 96 ? 2.175 -5.802 -16.085 1.00 83.00 96 ASP A CA 1
ATOM 735 C C . ASP A 1 96 ? 3.246 -5.789 -17.204 1.00 83.00 96 ASP A C 1
ATOM 737 O O . ASP A 1 96 ? 4.219 -5.040 -17.101 1.00 83.00 96 ASP A O 1
ATOM 741 N N . PRO A 1 97 ? 3.095 -6.557 -18.300 1.00 83.44 97 PRO A N 1
ATOM 742 C CA . PRO A 1 97 ? 4.089 -6.608 -19.379 1.00 83.44 97 PRO A CA 1
ATOM 743 C C . PRO A 1 97 ? 4.394 -5.255 -20.046 1.00 83.44 97 PRO A C 1
ATOM 745 O O . PRO A 1 97 ? 5.348 -5.129 -20.816 1.00 83.44 97 PRO A O 1
ATOM 748 N N . ARG A 1 98 ? 3.573 -4.224 -19.804 1.00 84.62 98 ARG A N 1
ATOM 749 C CA . ARG A 1 98 ? 3.851 -2.843 -20.219 1.00 84.62 98 ARG A CA 1
ATOM 750 C C . ARG A 1 98 ? 5.053 -2.241 -19.491 1.00 84.62 98 ARG A C 1
ATOM 752 O O . ARG A 1 98 ? 5.670 -1.339 -20.062 1.00 84.62 98 ARG A O 1
ATOM 759 N N . PHE A 1 99 ? 5.383 -2.722 -18.290 1.00 82.56 99 PHE A N 1
ATOM 760 C CA . PHE A 1 99 ? 6.617 -2.390 -17.586 1.00 82.56 99 PHE A CA 1
ATOM 761 C C . PHE A 1 99 ? 7.775 -3.122 -18.273 1.00 82.56 99 PHE A C 1
ATOM 763 O O . PHE A 1 99 ? 7.920 -4.336 -18.164 1.00 82.56 99 PHE A O 1
ATOM 770 N N . GLY A 1 100 ? 8.593 -2.383 -19.023 1.00 86.19 100 GLY A N 1
ATOM 771 C CA . GLY A 1 100 ? 9.809 -2.938 -19.618 1.00 86.19 100 GLY A CA 1
ATOM 772 C C . GLY A 1 100 ? 10.830 -3.367 -18.555 1.00 86.19 100 GLY A C 1
ATOM 773 O O . GLY A 1 100 ? 10.722 -3.005 -17.383 1.00 86.19 100 GLY A O 1
ATOM 774 N N . ALA A 1 101 ? 11.873 -4.086 -18.977 1.00 87.81 101 ALA A N 1
ATOM 775 C CA . ALA A 1 101 ? 12.884 -4.653 -18.076 1.00 87.81 101 ALA A CA 1
ATOM 776 C C . ALA A 1 101 ? 13.551 -3.618 -17.146 1.00 87.81 101 ALA A C 1
ATOM 778 O O 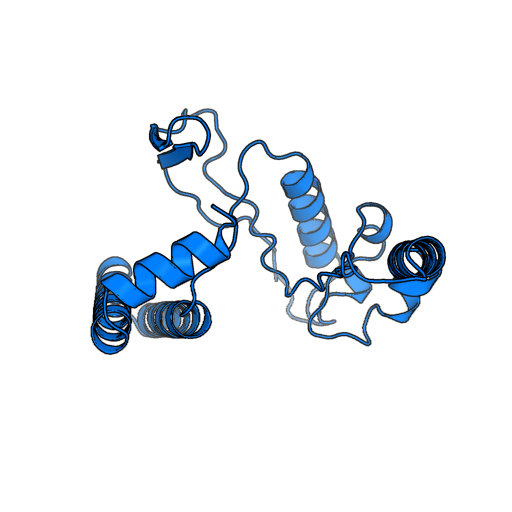. ALA A 1 101 ? 13.816 -3.915 -15.986 1.00 87.81 101 ALA A O 1
ATOM 779 N N . VAL A 1 102 ? 13.777 -2.391 -17.631 1.00 88.94 102 VAL A N 1
ATOM 780 C CA . VAL A 1 102 ? 14.347 -1.302 -16.819 1.00 88.94 102 VAL A CA 1
ATOM 781 C C . VAL A 1 102 ? 13.428 -0.947 -15.649 1.00 88.94 102 VAL A C 1
ATOM 783 O O . VAL A 1 102 ? 13.880 -0.923 -14.511 1.00 88.94 102 VAL A O 1
ATOM 786 N N . ALA A 1 103 ? 12.137 -0.729 -15.912 1.00 88.44 103 ALA A N 1
ATOM 787 C CA . ALA A 1 103 ? 11.163 -0.400 -14.874 1.00 88.44 103 ALA A CA 1
ATOM 788 C C . ALA A 1 103 ? 10.977 -1.559 -13.880 1.00 88.44 103 ALA A C 1
ATOM 790 O O . ALA A 1 103 ? 10.787 -1.330 -12.688 1.00 88.44 103 ALA A O 1
ATOM 791 N N . ALA A 1 104 ? 11.067 -2.805 -14.357 1.00 88.75 104 ALA A N 1
ATOM 792 C CA . ALA A 1 104 ? 11.030 -3.981 -13.498 1.00 88.75 104 ALA A CA 1
ATOM 793 C C . ALA A 1 104 ? 12.229 -4.029 -12.532 1.00 88.75 104 ALA A C 1
ATOM 795 O O . ALA A 1 104 ? 12.030 -4.233 -11.335 1.00 88.75 104 ALA A O 1
ATOM 796 N N . GLU A 1 105 ? 13.454 -3.775 -13.006 1.00 89.50 105 GLU A N 1
ATOM 797 C CA . GLU A 1 105 ? 14.633 -3.728 -12.127 1.00 89.50 105 GLU A CA 1
ATOM 798 C C . GLU A 1 105 ? 14.547 -2.570 -11.123 1.00 89.50 105 GLU A C 1
ATOM 800 O O . GLU A 1 105 ? 14.844 -2.755 -9.945 1.00 89.50 105 GLU A O 1
ATOM 805 N N . GLU A 1 106 ? 14.071 -1.395 -11.549 1.00 89.50 106 GLU A N 1
ATOM 806 C CA . GLU A 1 106 ? 13.833 -0.265 -10.639 1.00 89.50 106 GLU A CA 1
ATOM 807 C C . GLU A 1 106 ? 12.812 -0.610 -9.549 1.00 89.50 106 GLU A C 1
ATOM 809 O O . GLU A 1 106 ? 13.018 -0.280 -8.380 1.00 89.50 106 GLU A O 1
ATOM 814 N N . ALA A 1 107 ? 11.733 -1.316 -9.901 1.00 87.25 107 ALA A N 1
ATOM 815 C CA . ALA A 1 107 ? 10.756 -1.798 -8.932 1.00 87.25 107 ALA A CA 1
ATOM 816 C C . ALA A 1 107 ? 11.375 -2.803 -7.946 1.00 87.25 107 ALA A C 1
ATOM 818 O O . ALA A 1 107 ? 11.141 -2.695 -6.740 1.00 87.25 107 ALA A O 1
ATOM 819 N N . ALA A 1 108 ? 12.187 -3.756 -8.424 1.00 88.06 108 ALA A N 1
ATOM 820 C CA . ALA A 1 108 ? 12.880 -4.698 -7.545 1.00 88.06 108 ALA A CA 1
ATOM 821 C C . ALA A 1 108 ? 13.817 -3.971 -6.581 1.00 88.06 108 ALA A C 1
ATOM 823 O O . ALA A 1 108 ? 13.834 -4.292 -5.393 1.00 88.06 108 ALA A O 1
ATOM 824 N N . GLU A 1 109 ? 14.568 -2.988 -7.067 1.00 87.00 109 GLU A N 1
ATOM 825 C CA . GLU A 1 109 ? 15.505 -2.233 -6.246 1.00 87.00 109 GLU A CA 1
ATOM 826 C C . GLU A 1 109 ? 14.791 -1.396 -5.179 1.00 87.00 109 GLU A C 1
ATOM 828 O O . GLU A 1 109 ? 15.157 -1.452 -4.005 1.00 87.00 109 GLU A O 1
ATOM 833 N N . LEU A 1 110 ? 13.701 -0.713 -5.535 1.00 83.12 110 LEU A N 1
ATOM 834 C CA . LEU A 1 110 ? 12.886 0.020 -4.563 1.00 83.12 110 LEU A CA 1
ATOM 835 C C . LEU A 1 110 ? 12.283 -0.898 -3.494 1.00 83.12 110 LEU A C 1
ATOM 837 O O . LEU A 1 110 ? 12.250 -0.532 -2.318 1.00 83.12 110 LEU A O 1
ATOM 841 N N . LEU A 1 111 ? 11.858 -2.109 -3.864 1.00 81.62 111 LEU A N 1
ATOM 842 C CA . LEU A 1 111 ? 11.378 -3.096 -2.896 1.00 81.62 111 LEU A CA 1
ATOM 843 C C . LEU A 1 111 ? 12.504 -3.589 -1.978 1.00 81.62 111 LEU A C 1
ATOM 845 O O . LEU A 1 111 ? 12.304 -3.630 -0.763 1.00 81.62 111 LEU A O 1
ATOM 849 N N . ARG A 1 112 ? 13.703 -3.877 -2.507 1.00 82.69 112 ARG A N 1
ATOM 850 C CA . ARG A 1 112 ? 14.880 -4.246 -1.689 1.00 82.69 112 ARG A CA 1
ATOM 851 C C . ARG A 1 112 ? 15.232 -3.146 -0.687 1.00 82.69 112 ARG A C 1
ATOM 853 O O . ARG A 1 112 ? 15.564 -3.456 0.457 1.00 82.69 112 ARG A O 1
ATOM 860 N N . GLN A 1 113 ? 15.148 -1.885 -1.109 1.00 77.81 113 GLN A N 1
ATOM 861 C CA . GLN A 1 113 ? 15.375 -0.723 -0.249 1.00 77.81 113 GLN A CA 1
ATOM 862 C C . GLN A 1 113 ? 14.276 -0.574 0.808 1.00 77.81 113 GLN A C 1
ATOM 864 O O . GLN A 1 113 ? 14.584 -0.268 1.957 1.00 77.81 113 GLN A O 1
ATOM 869 N N . SER A 1 114 ? 13.015 -0.856 0.461 1.00 75.06 114 SER A N 1
ATOM 870 C CA . SER A 1 114 ? 11.894 -0.812 1.410 1.00 75.06 114 SER A CA 1
ATOM 871 C C . SER A 1 114 ? 12.029 -1.830 2.546 1.00 75.06 114 SER A C 1
ATOM 873 O O . SER A 1 114 ? 11.731 -1.504 3.690 1.00 75.06 114 SER A O 1
ATOM 875 N N . GLU A 1 115 ? 12.548 -3.031 2.261 1.00 72.12 115 GLU A N 1
ATOM 876 C CA . GLU A 1 115 ? 12.776 -4.071 3.274 1.00 72.12 115 GLU A CA 1
ATOM 877 C C . GLU A 1 115 ? 13.871 -3.690 4.285 1.00 72.12 115 GLU A C 1
ATOM 879 O O . GLU A 1 115 ? 13.852 -4.163 5.419 1.00 72.12 115 GLU A O 1
ATOM 884 N N . GLY A 1 116 ? 14.845 -2.873 3.871 1.00 68.38 116 GLY A N 1
ATOM 885 C CA . GLY A 1 116 ? 15.958 -2.419 4.714 1.00 68.38 116 GLY A CA 1
ATOM 886 C C . GLY A 1 116 ? 15.779 -1.014 5.292 1.00 68.38 116 GLY A C 1
ATOM 887 O O . GLY A 1 116 ? 16.656 -0.537 6.012 1.00 68.38 116 GLY A O 1
ATOM 888 N N . GLY A 1 117 ? 14.684 -0.333 4.950 1.00 69.75 117 GLY A N 1
ATOM 889 C CA . GLY A 1 117 ? 14.438 1.051 5.329 1.00 69.75 117 GLY A CA 1
ATOM 890 C C . GLY A 1 117 ? 14.096 1.204 6.810 1.00 69.75 117 GLY A C 1
ATOM 891 O O . GLY A 1 117 ? 13.368 0.402 7.388 1.00 69.75 117 GLY A O 1
ATOM 892 N N . SER A 1 118 ? 14.575 2.287 7.427 1.00 68.62 118 SER A N 1
ATOM 893 C CA . SER A 1 118 ? 14.161 2.693 8.780 1.00 68.62 118 SER A CA 1
ATOM 894 C C . SER A 1 118 ? 12.780 3.358 8.811 1.00 68.62 118 SER A C 1
ATOM 896 O O . SER A 1 118 ? 12.196 3.519 9.882 1.00 68.62 118 SER A O 1
ATOM 898 N N . VAL A 1 119 ? 12.260 3.749 7.642 1.00 69.38 119 VAL A N 1
ATOM 899 C CA . VAL A 1 119 ? 10.959 4.398 7.465 1.00 69.38 119 VAL A CA 1
ATOM 900 C C . VAL A 1 119 ? 10.167 3.616 6.427 1.00 69.38 119 VAL A C 1
ATOM 902 O O . VAL A 1 119 ? 10.602 3.472 5.286 1.00 69.38 119 VAL A O 1
ATOM 905 N N . ALA A 1 120 ? 8.987 3.153 6.823 1.00 66.69 120 ALA A N 1
ATOM 906 C CA . ALA A 1 120 ? 8.028 2.507 5.943 1.00 66.69 120 ALA A CA 1
ATOM 907 C C . ALA A 1 120 ? 6.709 3.281 5.973 1.00 66.69 120 ALA A C 1
ATOM 909 O O . ALA A 1 120 ? 6.276 3.750 7.028 1.00 66.69 120 ALA A O 1
ATOM 910 N N . MET A 1 121 ? 6.059 3.394 4.816 1.00 68.88 121 MET A N 1
ATOM 911 C CA . MET A 1 121 ? 4.670 3.830 4.754 1.00 68.88 121 MET A CA 1
ATOM 912 C C . MET A 1 121 ? 3.788 2.603 4.959 1.00 68.88 121 MET A C 1
ATOM 914 O O . MET A 1 121 ? 3.747 1.717 4.109 1.00 68.88 121 MET A O 1
ATOM 918 N N . LEU A 1 122 ? 3.102 2.541 6.096 1.00 67.12 122 LEU A N 1
ATOM 919 C CA . LEU A 1 122 ? 2.072 1.535 6.321 1.00 67.12 122 LEU A CA 1
ATOM 920 C C . LEU A 1 122 ? 0.746 2.066 5.768 1.00 67.12 122 LEU A C 1
ATOM 922 O O . LEU A 1 122 ? 0.408 3.219 6.055 1.00 67.12 122 LEU A O 1
ATOM 926 N N . PRO A 1 123 ? -0.013 1.266 4.998 1.00 66.94 123 PRO A N 1
ATOM 927 C CA . PRO A 1 123 ? -1.371 1.647 4.650 1.00 66.94 123 PRO A CA 1
ATOM 928 C C . PRO A 1 123 ? -2.187 1.827 5.943 1.00 66.94 123 PRO A C 1
ATOM 930 O O . PRO A 1 123 ? -2.015 1.051 6.894 1.00 66.94 123 PRO A O 1
ATOM 933 N N . PRO A 1 124 ? -3.0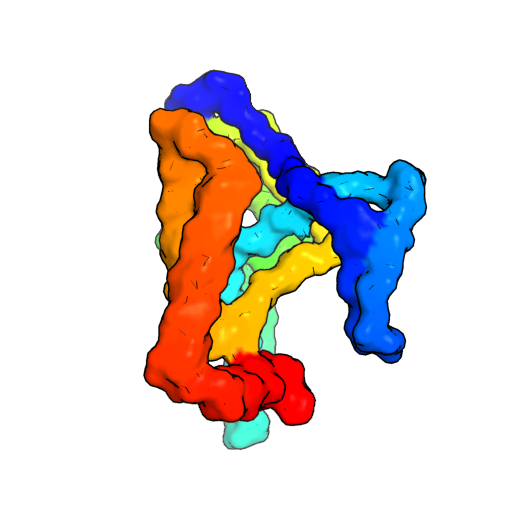33 2.866 6.026 1.00 68.56 124 PRO A N 1
ATOM 934 C CA . PRO A 1 124 ? -3.843 3.103 7.209 1.00 68.56 124 PRO A CA 1
ATOM 935 C C . PRO A 1 124 ? -4.830 1.946 7.393 1.00 68.56 124 PRO A C 1
ATOM 937 O O . PRO A 1 124 ? -5.682 1.717 6.540 1.00 68.56 124 PRO A O 1
ATOM 940 N N . ARG A 1 125 ? -4.761 1.247 8.535 1.00 73.69 125 ARG A N 1
ATOM 941 C CA . ARG A 1 125 ? -5.745 0.222 8.930 1.00 73.69 125 ARG A CA 1
ATOM 942 C C . ARG A 1 125 ? -7.039 0.880 9.400 1.00 73.69 125 ARG A C 1
ATOM 944 O O . ARG A 1 125 ? -7.381 0.846 10.576 1.00 73.69 125 ARG A O 1
ATOM 951 N N . SER A 1 126 ? -7.711 1.562 8.485 1.00 84.00 126 SER A N 1
ATOM 952 C CA . SER A 1 126 ? -8.941 2.282 8.778 1.00 84.00 126 SER A CA 1
ATOM 953 C C . SER A 1 126 ? -10.166 1.425 8.463 1.00 84.00 126 SER A C 1
ATOM 955 O O . SER A 1 126 ? -10.216 0.823 7.390 1.00 84.00 126 SER A O 1
ATOM 957 N N . PRO A 1 127 ? -11.214 1.430 9.310 1.00 86.81 127 PRO A N 1
ATOM 958 C CA . PRO A 1 127 ? -12.487 0.788 8.970 1.00 86.81 127 PRO A CA 1
ATOM 959 C C . PRO A 1 127 ? -13.144 1.386 7.713 1.00 86.81 127 PRO A C 1
ATOM 961 O O . PRO A 1 127 ? -14.035 0.772 7.130 1.00 86.81 127 PRO A O 1
ATOM 964 N N . LEU A 1 128 ? -12.701 2.569 7.279 1.00 90.12 128 LEU A N 1
ATOM 965 C CA . LEU A 1 128 ? -13.157 3.237 6.065 1.00 90.12 128 LEU A CA 1
ATOM 966 C C . LEU A 1 128 ? -12.028 3.368 5.012 1.00 90.12 128 LEU A C 1
ATOM 968 O O . LEU A 1 128 ? -12.104 4.219 4.132 1.00 90.12 128 LEU A O 1
ATOM 972 N N . GLU A 1 129 ? -10.990 2.518 5.062 1.00 85.81 129 GLU A N 1
ATOM 973 C CA . GLU A 1 129 ? -9.811 2.565 4.170 1.00 85.81 129 GLU A CA 1
ATOM 974 C C . GLU A 1 129 ? -10.179 2.712 2.689 1.00 85.81 129 GLU A C 1
ATOM 976 O O . GLU A 1 129 ? -9.640 3.575 2.001 1.00 85.81 129 GLU A O 1
ATOM 981 N N . ARG A 1 130 ? -11.147 1.928 2.197 1.00 85.25 130 ARG A N 1
ATOM 982 C CA . ARG A 1 130 ? -11.579 2.011 0.794 1.00 85.25 130 ARG A CA 1
ATOM 983 C C . ARG A 1 130 ? -12.087 3.406 0.423 1.00 85.25 130 ARG A C 1
ATOM 985 O O . ARG A 1 130 ? -11.722 3.920 -0.623 1.00 85.25 130 ARG A O 1
ATOM 992 N N . GLN A 1 131 ? -12.892 4.024 1.285 1.00 90.44 131 GLN A N 1
ATOM 993 C CA . GLN A 1 131 ? -13.429 5.364 1.036 1.00 90.44 131 GLN A CA 1
ATOM 994 C C . GLN A 1 131 ? -12.316 6.412 1.054 1.00 90.44 131 GLN A C 1
ATOM 996 O O . GLN A 1 131 ? -12.298 7.297 0.203 1.00 90.44 131 GLN A O 1
ATOM 1001 N N . LEU A 1 132 ? -11.355 6.286 1.977 1.00 89.75 132 LEU A N 1
ATOM 1002 C CA . LEU A 1 132 ? -10.172 7.145 1.995 1.00 89.75 132 LEU A CA 1
ATOM 1003 C C . LEU A 1 132 ? -9.405 7.055 0.670 1.00 89.75 132 LEU A C 1
ATOM 1005 O O . LEU A 1 132 ? -9.104 8.087 0.073 1.00 89.75 132 LEU A O 1
ATOM 1009 N N . MET A 1 133 ? -9.125 5.838 0.196 1.00 88.31 133 MET A N 1
ATOM 1010 C CA . MET A 1 133 ? -8.407 5.628 -1.064 1.00 88.31 133 MET A CA 1
ATOM 1011 C C . MET A 1 133 ? -9.192 6.170 -2.265 1.00 88.31 133 MET A C 1
ATOM 1013 O O . MET A 1 133 ? -8.615 6.885 -3.079 1.00 88.31 133 MET A O 1
ATOM 1017 N N . ASP A 1 134 ? -10.510 5.957 -2.324 1.00 91.00 134 ASP A N 1
ATOM 1018 C CA . ASP A 1 134 ? -11.366 6.507 -3.385 1.00 91.00 134 ASP A CA 1
ATOM 1019 C C . ASP A 1 134 ? -11.338 8.049 -3.415 1.00 91.00 134 ASP A C 1
ATOM 1021 O O . ASP A 1 134 ? -11.338 8.663 -4.486 1.00 91.00 134 ASP A O 1
ATOM 1025 N N . HIS A 1 135 ? -11.320 8.706 -2.249 1.00 93.88 135 HIS A N 1
ATOM 1026 C CA . HIS A 1 135 ? -11.215 10.166 -2.165 1.00 93.88 135 HIS A CA 1
ATOM 1027 C C . HIS A 1 135 ? -9.841 10.674 -2.614 1.00 93.88 135 HIS A C 1
ATOM 1029 O O . HIS A 1 135 ? -9.765 11.685 -3.317 1.00 93.88 135 HIS A O 1
ATOM 1035 N N . LEU A 1 136 ? -8.765 9.966 -2.264 1.00 91.38 136 LEU A N 1
ATOM 1036 C CA . LEU A 1 136 ? -7.413 10.294 -2.718 1.00 91.38 136 LEU A CA 1
ATOM 1037 C C . LEU A 1 136 ? -7.257 10.100 -4.234 1.00 91.38 136 LEU A C 1
ATOM 1039 O O . LEU A 1 136 ? -6.691 10.969 -4.897 1.00 91.38 136 LEU A O 1
ATOM 1043 N N . ASP A 1 137 ? -7.817 9.032 -4.802 1.00 91.69 137 ASP A N 1
ATOM 1044 C CA . ASP A 1 137 ? -7.802 8.787 -6.249 1.00 91.69 137 ASP A CA 1
ATOM 1045 C C . ASP A 1 137 ? -8.522 9.901 -7.019 1.00 91.69 137 ASP A C 1
ATOM 1047 O O . ASP A 1 137 ? -8.022 10.395 -8.036 1.00 91.69 137 ASP A O 1
ATOM 1051 N N . ARG A 1 138 ? -9.663 10.373 -6.502 1.00 94.69 138 ARG A N 1
ATOM 1052 C CA . ARG A 1 138 ? -10.376 11.527 -7.072 1.00 94.69 138 ARG A CA 1
ATOM 1053 C C . ARG A 1 138 ? -9.560 12.813 -6.983 1.00 94.69 138 ARG A C 1
ATOM 1055 O O . ARG A 1 138 ? -9.537 13.565 -7.953 1.00 94.69 138 ARG A O 1
ATOM 1062 N N . ALA A 1 139 ? -8.849 13.050 -5.881 1.00 94.62 139 ALA A N 1
ATOM 1063 C CA . ALA A 1 139 ? -7.961 14.207 -5.762 1.00 94.62 139 ALA A CA 1
ATOM 1064 C C . ALA A 1 139 ? -6.806 14.158 -6.777 1.00 94.62 139 ALA A C 1
ATOM 1066 O O . ALA A 1 139 ? -6.459 15.178 -7.377 1.00 94.62 139 ALA A O 1
ATOM 1067 N N . VAL A 1 140 ? -6.236 12.974 -7.030 1.00 91.94 140 VAL A N 1
ATOM 1068 C CA . VAL A 1 140 ? -5.220 12.790 -8.079 1.00 91.94 140 VAL A CA 1
ATOM 1069 C C . VAL A 1 140 ? -5.804 13.078 -9.464 1.00 91.94 140 VAL A C 1
ATOM 1071 O O . VAL A 1 140 ? -5.152 13.752 -10.265 1.00 91.94 140 VAL A O 1
ATOM 1074 N N . ALA A 1 141 ? -7.021 12.607 -9.751 1.00 93.81 141 ALA A N 1
ATOM 1075 C CA . ALA A 1 141 ? -7.710 12.899 -11.007 1.00 93.81 141 ALA A CA 1
ATOM 1076 C C . ALA A 1 141 ? -7.970 14.408 -11.181 1.00 93.81 141 ALA A C 1
ATOM 1078 O O . ALA A 1 141 ? -7.527 14.984 -12.172 1.00 93.81 141 ALA A O 1
ATOM 1079 N N . ALA A 1 142 ? -8.548 15.074 -10.177 1.00 94.75 142 ALA A N 1
ATOM 1080 C CA . ALA A 1 142 ? -8.801 16.517 -10.199 1.00 94.75 142 ALA A CA 1
ATOM 1081 C C . ALA A 1 142 ? -7.509 17.332 -10.386 1.00 94.75 142 ALA A C 1
ATOM 1083 O O .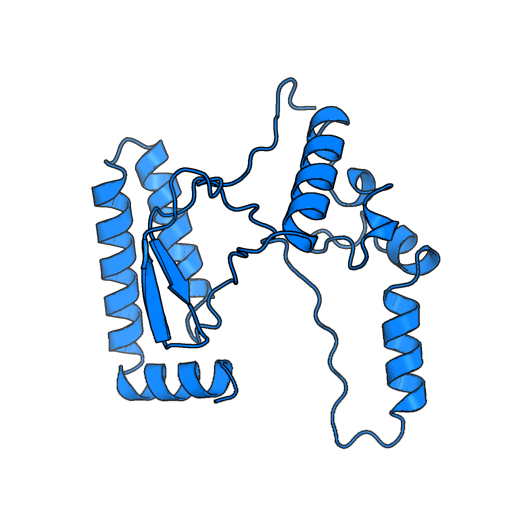 ALA A 1 142 ? -7.459 18.295 -11.155 1.00 94.75 142 ALA A O 1
ATOM 1084 N N . ARG A 1 143 ? -6.407 16.912 -9.748 1.00 93.50 143 ARG A N 1
ATOM 1085 C CA . ARG A 1 143 ? -5.093 17.538 -9.942 1.00 93.50 143 ARG A CA 1
ATOM 1086 C C . ARG A 1 143 ? -4.592 17.405 -11.382 1.00 93.50 143 ARG A C 1
ATOM 1088 O O . ARG A 1 143 ? -3.972 18.345 -11.890 1.00 93.50 143 ARG A O 1
ATOM 1095 N N . ARG A 1 144 ? -4.825 16.261 -12.033 1.00 93.12 144 ARG A N 1
ATOM 1096 C CA . ARG A 1 144 ? -4.481 16.042 -13.452 1.00 93.12 144 ARG A CA 1
ATOM 1097 C C . ARG A 1 144 ? -5.335 16.898 -14.386 1.00 93.12 144 ARG A C 1
ATOM 1099 O O . ARG A 1 144 ? -4.836 17.314 -15.425 1.00 93.12 144 ARG A O 1
ATOM 1106 N N . GLU A 1 145 ? -6.565 17.202 -13.988 1.00 95.81 145 GLU A N 1
ATOM 1107 C CA . GLU A 1 145 ? -7.490 18.083 -14.712 1.00 95.81 145 GLU A CA 1
ATOM 1108 C C . GLU A 1 145 ? -7.213 19.581 -14.488 1.00 95.81 145 GLU A C 1
ATOM 1110 O O . GLU A 1 145 ? -7.785 20.422 -15.176 1.00 95.81 145 GLU A O 1
ATOM 1115 N N . GLY A 1 146 ? -6.288 19.927 -13.585 1.00 95.31 146 GLY A N 1
ATOM 1116 C CA . GLY A 1 146 ? -5.776 21.291 -13.415 1.00 95.31 146 GLY A CA 1
ATOM 1117 C C . GLY A 1 146 ? -6.056 21.933 -12.057 1.00 95.31 146 GLY A C 1
ATOM 1118 O O . GLY A 1 146 ? -5.552 23.027 -11.812 1.00 95.31 146 GLY A O 1
ATOM 1119 N N . MET A 1 147 ? -6.784 21.263 -11.158 1.00 96.19 147 MET A N 1
ATOM 1120 C CA . MET A 1 147 ? -7.004 21.747 -9.790 1.00 96.19 147 MET A CA 1
ATOM 1121 C C . MET A 1 147 ? -5.677 21.891 -9.027 1.00 96.19 147 MET A C 1
ATOM 1123 O O . MET A 1 147 ? -4.732 21.124 -9.244 1.00 96.19 147 MET A O 1
ATOM 1127 N N . GLY A 1 148 ? -5.585 22.854 -8.106 1.00 96.19 148 GLY A N 1
ATOM 1128 C CA . GLY A 1 148 ? -4.419 22.981 -7.233 1.00 96.19 148 GLY A CA 1
ATOM 1129 C C . GLY A 1 148 ? -4.237 21.738 -6.354 1.00 96.19 148 GLY A C 1
ATOM 1130 O O . GLY A 1 148 ? -5.199 21.193 -5.827 1.00 96.19 148 GLY A O 1
ATOM 1131 N N . GLY A 1 149 ? -2.998 21.277 -6.144 1.00 90.25 149 GLY A N 1
ATOM 1132 C CA . GLY A 1 149 ? -2.756 20.062 -5.345 1.00 90.25 149 GLY A CA 1
ATOM 1133 C C . GLY A 1 149 ? -3.230 20.180 -3.891 1.00 90.25 149 GLY A C 1
ATOM 1134 O O . GLY A 1 149 ? -3.806 19.241 -3.351 1.00 90.25 149 GLY A O 1
ATOM 1135 N N . ALA A 1 150 ? -3.029 21.348 -3.275 1.00 91.44 150 ALA A N 1
ATOM 1136 C CA . ALA A 1 150 ? -3.512 21.623 -1.922 1.00 91.44 150 ALA A CA 1
ATOM 1137 C C . ALA A 1 150 ? -5.047 21.663 -1.848 1.00 91.44 150 ALA A C 1
ATOM 1139 O O . ALA A 1 150 ? -5.627 21.182 -0.882 1.00 91.44 150 ALA A O 1
ATOM 1140 N N . GLU A 1 151 ? -5.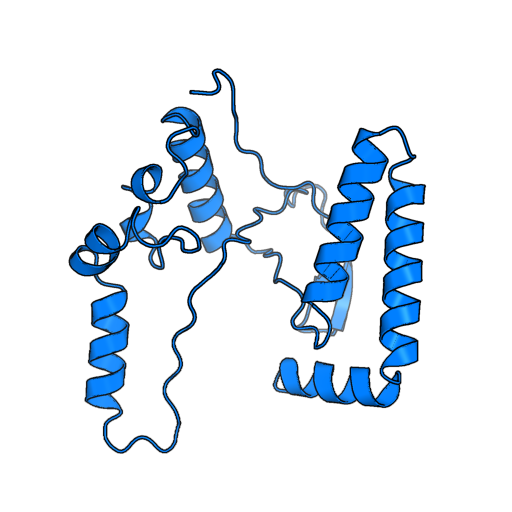693 22.199 -2.883 1.00 95.94 151 GLU A N 1
ATOM 1141 C CA . GLU A 1 151 ? -7.150 22.276 -2.998 1.00 95.94 151 GLU A CA 1
ATOM 1142 C C . GLU A 1 151 ? -7.766 20.880 -3.152 1.00 95.94 151 GLU A C 1
ATOM 1144 O O . GLU A 1 151 ? -8.632 20.506 -2.365 1.00 95.94 151 GLU A O 1
ATOM 1149 N N . ALA A 1 152 ? -7.234 20.062 -4.064 1.00 96.00 152 ALA A N 1
ATOM 1150 C CA . ALA A 1 152 ? -7.692 18.690 -4.274 1.00 96.00 152 ALA A CA 1
ATOM 1151 C C . ALA A 1 152 ? -7.572 17.829 -3.002 1.00 96.00 152 ALA A C 1
ATOM 1153 O O . ALA A 1 152 ? -8.472 17.056 -2.671 1.00 96.00 152 ALA A O 1
ATOM 1154 N N . LEU A 1 153 ? -6.473 17.980 -2.253 1.00 93.62 153 LEU A N 1
ATOM 1155 C CA . LEU A 1 153 ? -6.295 17.287 -0.974 1.00 93.62 153 LEU A CA 1
ATOM 1156 C C . LEU A 1 153 ? -7.233 17.812 0.117 1.00 93.62 153 LEU A C 1
ATOM 1158 O O . LEU A 1 153 ? -7.719 17.017 0.920 1.00 93.62 153 LEU A O 1
ATOM 1162 N N . ALA A 1 154 ? -7.503 19.120 0.155 1.00 95.56 154 ALA A N 1
ATOM 1163 C CA . ALA A 1 154 ? -8.458 19.695 1.097 1.00 95.56 154 ALA A CA 1
ATOM 1164 C C . ALA A 1 154 ? -9.879 19.164 0.849 1.00 95.56 154 ALA A C 1
ATOM 1166 O O . ALA A 1 154 ? -10.580 18.828 1.804 1.00 95.56 154 ALA A O 1
ATOM 1167 N N . GLU A 1 155 ? -10.282 19.006 -0.415 1.00 96.50 155 GLU A N 1
ATOM 1168 C CA . GLU A 1 155 ? -11.571 18.407 -0.767 1.00 96.50 155 GLU A CA 1
ATOM 1169 C C . GLU A 1 155 ? -11.652 16.935 -0.331 1.00 96.50 155 GLU A C 1
ATOM 1171 O O . GLU A 1 155 ? -12.612 16.537 0.335 1.00 96.50 155 GLU A O 1
ATOM 1176 N N . ALA A 1 156 ? -10.617 16.138 -0.619 1.00 96.12 156 ALA A N 1
ATOM 1177 C CA . ALA A 1 156 ? -10.549 14.748 -0.166 1.00 96.12 156 ALA A CA 1
ATOM 1178 C C . ALA A 1 156 ? -10.610 14.631 1.368 1.00 96.12 156 ALA A C 1
ATOM 1180 O O . ALA A 1 156 ? -11.324 13.776 1.893 1.00 96.12 156 ALA A O 1
ATOM 1181 N N . ALA A 1 157 ? -9.920 15.517 2.094 1.00 94.50 157 ALA A N 1
ATOM 1182 C CA . ALA A 1 157 ? -9.961 15.568 3.555 1.00 94.50 157 ALA A CA 1
ATOM 1183 C C . ALA A 1 157 ? -11.358 15.938 4.092 1.00 94.50 157 ALA A C 1
ATOM 1185 O O . ALA A 1 157 ? -11.807 15.370 5.093 1.00 94.50 157 ALA A O 1
ATOM 1186 N N . GLY A 1 158 ? -12.069 16.841 3.410 1.00 96.75 158 GLY A N 1
ATOM 1187 C CA . GLY A 1 158 ? -13.459 17.179 3.716 1.00 96.75 158 GLY A CA 1
ATOM 1188 C C . GLY A 1 158 ? -14.382 15.970 3.565 1.00 96.75 158 GLY A C 1
ATOM 1189 O O . GLY A 1 158 ? -15.098 15.617 4.501 1.00 96.75 158 GLY A O 1
ATOM 1190 N N . LYS A 1 159 ? -14.294 15.264 2.431 1.00 96.44 159 LYS A N 1
ATOM 1191 C CA . LYS A 1 159 ? -15.081 14.044 2.182 1.00 96.44 159 LYS A CA 1
ATOM 1192 C C . LYS A 1 159 ? -14.771 12.912 3.145 1.00 96.44 159 LYS A C 1
ATOM 1194 O O . LYS A 1 159 ? -15.682 12.233 3.612 1.00 96.44 159 LYS A O 1
ATOM 1199 N N . TRP A 1 160 ? -13.509 12.767 3.519 1.00 94.88 160 TRP A N 1
ATOM 1200 C CA . TRP A 1 160 ? -13.117 11.829 4.555 1.00 94.88 160 TRP A CA 1
ATOM 1201 C C . TRP A 1 160 ? -13.746 12.154 5.916 1.00 94.88 160 TRP A C 1
ATOM 1203 O O . TRP A 1 160 ? -14.282 11.272 6.585 1.00 94.88 160 TRP A O 1
ATOM 1213 N N . SER A 1 161 ? -13.750 13.432 6.298 1.00 94.38 161 SER A N 1
ATOM 1214 C CA . SER A 1 161 ? -14.381 13.898 7.538 1.00 94.38 161 SER A CA 1
ATOM 1215 C C . SER A 1 161 ? -15.895 13.661 7.537 1.00 94.38 161 SER A C 1
ATOM 1217 O O . SER A 1 161 ? -16.442 13.198 8.537 1.00 94.38 161 SER A O 1
ATOM 1219 N N . GLU A 1 162 ? -16.569 13.910 6.408 1.00 96.19 162 GLU A N 1
ATOM 1220 C CA . GLU A 1 162 ? -17.993 13.592 6.219 1.00 96.19 162 GLU A CA 1
ATOM 1221 C C . GLU A 1 162 ? -18.265 12.087 6.405 1.00 96.19 162 GLU A C 1
ATOM 1223 O O . GLU A 1 162 ? -19.219 11.710 7.089 1.00 96.19 162 GLU A O 1
ATOM 1228 N N . ALA A 1 163 ? -17.411 11.219 5.849 1.00 94.56 163 ALA A N 1
ATOM 1229 C CA . ALA A 1 163 ? -17.545 9.767 5.966 1.00 94.56 163 ALA A CA 1
ATOM 1230 C C . ALA A 1 163 ? -17.369 9.271 7.413 1.00 94.56 163 ALA A C 1
ATOM 1232 O O . ALA A 1 163 ? -18.155 8.445 7.887 1.00 94.56 163 ALA A O 1
ATOM 1233 N N . ILE A 1 164 ? -16.386 9.815 8.141 1.00 94.56 164 ILE A N 1
ATOM 1234 C CA . ILE A 1 164 ? -16.202 9.538 9.574 1.00 94.56 164 ILE A CA 1
ATOM 1235 C C . ILE A 1 164 ? -17.435 9.989 10.364 1.00 94.56 164 ILE A C 1
ATOM 1237 O O . ILE A 1 164 ? -17.961 9.225 11.174 1.00 94.56 164 ILE A O 1
ATOM 1241 N N . ALA A 1 165 ? -17.933 11.203 10.110 1.00 94.88 165 ALA A N 1
ATOM 1242 C CA . ALA A 1 165 ? -19.105 11.736 10.798 1.00 94.88 165 ALA A CA 1
ATOM 1243 C C . ALA A 1 165 ? -20.355 10.874 10.555 1.00 94.88 165 ALA A C 1
ATOM 1245 O O . ALA A 1 165 ? -21.079 10.569 11.501 1.00 94.88 165 ALA A O 1
ATOM 1246 N N . ALA A 1 166 ? -20.572 10.414 9.320 1.00 95.06 166 ALA A N 1
ATOM 1247 C CA . ALA A 1 166 ? -21.682 9.530 8.969 1.00 95.06 166 ALA A CA 1
ATOM 1248 C C . ALA A 1 166 ? -21.601 8.153 9.654 1.00 95.06 166 ALA A C 1
ATOM 1250 O O . ALA A 1 166 ? -22.633 7.551 9.952 1.00 95.06 166 ALA A O 1
ATOM 1251 N N . ARG A 1 167 ? -20.389 7.648 9.924 1.00 92.31 167 ARG A N 1
ATOM 1252 C CA . ARG A 1 167 ? -20.178 6.409 10.694 1.00 92.31 167 ARG A CA 1
ATOM 1253 C C . ARG A 1 167 ? -20.388 6.599 12.201 1.00 92.31 167 ARG A C 1
ATOM 1255 O O . ARG A 1 167 ? -20.727 5.634 12.888 1.00 92.31 167 ARG A O 1
ATOM 1262 N N . GLY A 1 168 ? -20.197 7.823 12.689 1.00 95.56 168 GLY A N 1
ATOM 1263 C CA . GLY A 1 168 ? -20.100 8.169 14.103 1.00 95.56 168 GLY A CA 1
ATOM 1264 C C . GLY A 1 168 ? -18.642 8.145 14.564 1.00 95.56 168 GLY A C 1
ATOM 1265 O O . GLY A 1 168 ? -17.972 7.120 14.455 1.00 95.56 168 GLY A O 1
ATOM 1266 N N . ALA A 1 169 ? -18.151 9.276 15.082 1.00 90.12 169 ALA A N 1
ATOM 1267 C CA . ALA A 1 169 ? -16.738 9.455 15.429 1.00 90.12 169 ALA A CA 1
ATOM 1268 C C . ALA A 1 169 ? -16.254 8.474 16.511 1.00 90.12 169 ALA A C 1
ATOM 1270 O O . ALA A 1 169 ? -15.174 7.907 16.375 1.00 90.12 169 ALA A O 1
ATOM 1271 N N . GLU A 1 170 ? -17.072 8.229 17.538 1.00 92.06 170 GLU A N 1
ATOM 1272 C CA . GLU A 1 170 ? -16.764 7.267 18.606 1.00 92.06 170 GLU A CA 1
ATOM 1273 C C . GLU A 1 170 ? -16.632 5.851 18.043 1.00 92.06 170 GLU A C 1
ATOM 1275 O O . GLU A 1 170 ? -15.589 5.222 18.187 1.00 92.06 170 GLU A O 1
ATOM 1280 N N . ARG A 1 171 ? -17.635 5.400 17.281 1.00 91.88 171 ARG A N 1
ATOM 1281 C CA . ARG A 1 171 ? -17.617 4.090 16.620 1.00 91.88 171 ARG A CA 1
ATOM 1282 C C . ARG A 1 171 ? -16.430 3.931 15.670 1.00 91.88 171 ARG A C 1
ATOM 1284 O O . ARG A 1 171 ? -15.836 2.861 15.595 1.00 91.88 171 ARG A O 1
ATOM 1291 N N . PHE A 1 172 ? -16.100 4.975 14.912 1.00 91.31 172 PHE A N 1
ATOM 1292 C CA . PHE A 1 172 ? -14.917 4.965 14.059 1.00 91.31 172 PHE A CA 1
ATOM 1293 C C . PHE A 1 172 ? -13.642 4.789 14.891 1.00 91.31 172 PHE A C 1
ATOM 1295 O O . PHE 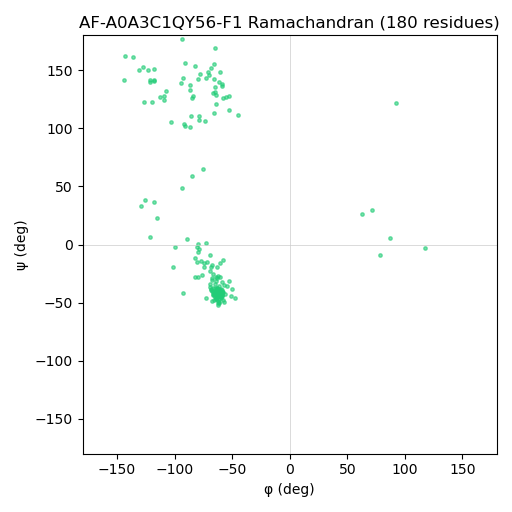A 1 172 ? -12.801 3.981 14.508 1.00 91.31 172 PHE A O 1
ATOM 1302 N N . SER A 1 173 ? -13.512 5.505 16.014 1.00 87.62 173 SER A N 1
ATOM 1303 C CA . SER A 1 173 ? -12.354 5.399 16.911 1.00 87.62 173 SER A CA 1
ATOM 1304 C C . SER A 1 173 ? -12.225 3.997 17.499 1.00 87.62 173 SER A C 1
ATOM 1306 O O . SER A 1 173 ? -11.161 3.401 17.389 1.00 87.62 173 SER A O 1
ATOM 1308 N N . GLU A 1 174 ? -13.312 3.432 18.031 1.00 88.31 174 GLU A N 1
ATOM 1309 C CA . GLU A 1 174 ? -13.328 2.080 18.609 1.00 88.31 174 GLU A CA 1
ATOM 1310 C C . GLU A 1 174 ? -12.894 1.016 17.593 1.00 88.31 174 GLU A C 1
ATOM 1312 O O . GLU A 1 174 ? -12.045 0.170 17.869 1.00 88.31 174 GLU A O 1
ATOM 1317 N N . GLU A 1 175 ? -13.455 1.058 16.384 1.00 88.25 175 GLU A N 1
ATOM 1318 C CA . GLU A 1 175 ? -13.106 0.105 15.331 1.00 88.25 175 GLU A CA 1
ATOM 1319 C C . GLU A 1 175 ? -11.683 0.317 14.798 1.00 88.25 175 GLU A C 1
ATOM 1321 O O . GLU A 1 175 ? -11.012 -0.646 14.420 1.00 88.25 175 GLU A O 1
ATOM 1326 N N . PHE A 1 176 ? -11.219 1.567 14.756 1.00 85.06 176 PHE A N 1
ATOM 1327 C CA . PHE A 1 176 ? -9.851 1.895 14.379 1.00 85.06 176 PHE A CA 1
ATOM 1328 C C . PHE A 1 176 ? -8.854 1.345 15.404 1.00 85.06 176 PHE A C 1
ATOM 1330 O O . PHE A 1 176 ? -7.914 0.654 15.019 1.00 85.06 176 PHE A O 1
ATOM 1337 N N . GLU A 1 177 ? -9.092 1.568 16.697 1.00 83.00 177 GLU A N 1
ATOM 1338 C CA . GLU A 1 177 ? -8.282 1.032 17.797 1.00 83.00 177 GLU A CA 1
ATOM 1339 C C . GLU A 1 177 ? -8.264 -0.503 17.789 1.00 83.00 177 GLU A C 1
ATOM 1341 O O . GLU A 1 177 ? -7.188 -1.108 17.801 1.00 83.00 177 GLU A O 1
ATOM 1346 N N . ALA A 1 178 ? -9.428 -1.139 17.623 1.00 80.56 178 ALA A N 1
ATOM 1347 C CA . ALA A 1 178 ? -9.523 -2.590 17.477 1.00 80.56 178 ALA A CA 1
ATOM 1348 C C . ALA A 1 178 ? -8.732 -3.110 16.258 1.00 80.56 178 ALA A C 1
ATOM 1350 O O . ALA A 1 178 ? -8.077 -4.152 16.330 1.00 80.56 178 ALA A O 1
ATOM 1351 N N . GLY A 1 179 ? -8.743 -2.378 15.137 1.00 72.50 179 GLY A N 1
ATOM 1352 C CA . GLY A 1 179 ? -7.974 -2.702 13.928 1.00 72.50 179 GLY A CA 1
ATOM 1353 C C . GLY A 1 179 ? -6.454 -2.547 14.084 1.00 72.50 179 GLY A C 1
ATOM 1354 O O . GLY A 1 179 ? -5.677 -3.189 13.361 1.00 72.50 179 GLY A O 1
ATOM 1355 N N . LEU A 1 180 ? -6.010 -1.732 15.043 1.00 69.06 180 LEU A N 1
ATOM 1356 C CA . LEU A 1 180 ? -4.602 -1.605 15.424 1.00 69.06 180 LEU A CA 1
ATOM 1357 C C . LEU A 1 180 ? -4.138 -2.737 16.354 1.00 69.06 180 LEU A C 1
ATOM 1359 O O . LEU A 1 180 ? -2.931 -2.961 16.458 1.00 69.06 180 LEU A O 1
ATOM 1363 N N . GLY A 1 181 ? -5.068 -3.493 16.948 1.00 63.28 181 GLY A N 1
ATOM 1364 C CA . GLY A 1 181 ? -4.765 -4.539 17.926 1.00 63.28 181 GLY A CA 1
ATOM 1365 C C . GLY A 1 181 ? -4.308 -3.979 19.275 1.00 63.28 181 GLY A C 1
ATOM 1366 O O . GLY A 1 181 ? -3.473 -4.610 19.928 1.00 63.28 181 GLY A O 1
ATOM 1367 N N . LEU A 1 182 ? -4.799 -2.783 19.624 1.00 53.41 182 LEU A N 1
ATOM 1368 C CA . LEU A 1 182 ? -4.632 -2.137 20.929 1.00 53.41 182 LEU A CA 1
ATOM 1369 C C . LEU A 1 182 ? -5.667 -2.644 21.940 1.00 53.41 182 LEU A C 1
ATOM 1371 O O . LEU A 1 182 ? -6.771 -3.044 21.506 1.00 53.41 182 LEU A O 1
#

Foldseek 3Di:
DPPPDADDFAQADQWDQDPVVRDIDGDDPPQPRGALAPPQQADDDDDDPPDPPVVVSVVVVVVCLDPVNQVVCQLVDLRYARPDLVCLVVRCSNDDVVQDPNRSPNNNVSVVCNVVDPDHDDQQLFPCSVLLVVLVVQLVVVVVVPDDNVVSVVRSVVSVVVVCVVCPVVNRVVVSVVSVVD

Secondary structure (DSSP, 8-state):
--TT----PEE--SEEEETTTTEEEEPPTTS-SEE-------------TT-TTHHHHHHHHHHHTSHHHHHHHTTT-TT---SSGGGGGGGGGTS-TTS-HHHHHHHHHHHHHHHH-S---PPP--TTHHHHHHHHHHHHHHHHHT--HHHHHHHHHHHHHHHHHHH-HHHHHHHHHHHHT-